Protein AF-A0A3N4LG56-F1 (afdb_monomer_lite)

pLDDT: mean 73.6, std 20.6, range [32.31, 96.5]

Organism: NCBI:txid1051890

Radius of gyration: 32.77 Å; chains: 1; bounding box: 75×48×90 Å

Secondary structure (DSSP, 8-state):
-HHHHHHTT-----STT----TT--HHHHHHHHHHHHHHHTTS-HHHHHHHTT-SSHHHHHHHHHHHH----HHHHHHHHHHHHTGGGG--TTS-HHHHHHHHHHHHHHHHHHHTTPPTTSHHHHHHHHHT-HHHHHHHHHHHHTTT-HHHHHHHHTSTT--HHHHHHHHHHHHHHHHHHHHSTTSSSSSSS------------------TT--B-HHHHHTTS--BT--GGG-HHHHHHHHTT-

Sequence (245 aa):
MLMVFDALEATQVVVNGYQPPANATAAELARHKHIETESLLLVSDQIMLQIGRHRTAHNIWQYLRKTYYKDTPLSFVHEIHSFNSLSSTLDPSQSISDFIETFETRWMRLHTLTSNARPASFKAIYRMLLENEEAKREYLLASLVTHYPNVVDNLTTKDHLTYEDLKERLIGLAINNQLSNYNGALAANTAKNSKARRKKSEQVTKETAEPGTRVCIYCKKHGHRSKGHVWQDCRKLKQDQQSKK

InterPro domains:
  IPR061502 Copia/RE1/RE2-like, N-terminal domain [PF14223] (1-171)

Foldseek 3Di:
DVVVCVVLLQQAQDDVVDDQPPPHDPVRVVVSSVVSVVVVPVDDPVLVVVLSVDNHNVVSVVCCCVPVVPLDPVVLVVLVVVLLCLLVVDDPVDQVLVSVVVNVVSLVVLLVSLVPPDPPDPSVVVNVLSPDQVSSQVSSLVSCCVPCVVLSVVVVPDPPQTNVNNVVVSNVVSVVVVVCVVVVPPPPPDPPDPDDDDDDDDDDDDDDDDPDWAFAPVCVVVVHDGTDHYVVPDPVVVVVVVVVD

Structure (mmCIF, N/CA/C/O backbone):
data_AF-A0A3N4LG56-F1
#
_entry.id   AF-A0A3N4LG56-F1
#
loop_
_atom_site.group_PDB
_atom_site.id
_atom_site.type_symbol
_atom_site.label_atom_id
_atom_site.label_alt_id
_atom_site.label_comp_id
_atom_site.label_asym_id
_atom_site.label_entity_id
_atom_site.label_seq_id
_atom_site.pdbx_PDB_ins_code
_atom_site.Cartn_x
_atom_site.Cartn_y
_atom_site.Cartn_z
_atom_site.occupancy
_atom_site.B_iso_or_equiv
_atom_site.auth_seq_id
_atom_site.auth_comp_id
_atom_site.auth_asym_id
_atom_site.auth_atom_id
_atom_site.pdbx_PDB_model_num
ATOM 1 N N . MET A 1 1 ? 29.024 21.730 -11.874 1.00 37.84 1 MET A N 1
ATOM 2 C CA . MET A 1 1 ? 28.124 20.611 -12.228 1.00 37.84 1 MET A CA 1
ATOM 3 C C . MET A 1 1 ? 27.439 20.839 -13.581 1.00 37.84 1 MET A C 1
ATOM 5 O O . MET A 1 1 ? 27.568 19.971 -14.425 1.00 37.84 1 MET A O 1
ATOM 9 N N . LEU A 1 2 ? 26.859 22.022 -13.853 1.00 37.12 2 LEU A N 1
ATOM 10 C CA . LEU A 1 2 ? 26.332 22.427 -15.181 1.00 37.12 2 LEU A CA 1
ATOM 11 C C . LEU A 1 2 ? 27.305 22.210 -16.364 1.00 37.12 2 LEU A C 1
ATOM 13 O O . LEU A 1 2 ? 26.896 21.724 -17.410 1.00 37.12 2 LEU A O 1
ATOM 17 N N . MET A 1 3 ? 28.603 22.482 -16.177 1.00 39.94 3 MET A N 1
ATOM 18 C CA . MET A 1 3 ? 29.610 22.341 -17.245 1.00 39.94 3 MET A CA 1
ATOM 19 C C . MET A 1 3 ? 29.819 20.901 -17.740 1.00 39.94 3 MET A C 1
ATOM 21 O O . MET A 1 3 ? 30.236 20.708 -18.874 1.00 39.94 3 MET A O 1
ATOM 25 N N . VAL A 1 4 ? 29.543 19.887 -16.912 1.00 44.28 4 VAL A N 1
ATOM 26 C CA . VAL A 1 4 ? 29.707 18.478 -17.315 1.00 44.28 4 VAL A CA 1
ATOM 27 C C . VAL A 1 4 ? 28.573 18.053 -18.251 1.00 44.28 4 VAL A C 1
ATOM 29 O O . VAL A 1 4 ? 28.798 17.280 -19.174 1.00 44.28 4 VAL A O 1
ATOM 32 N N . PHE A 1 5 ? 27.372 18.601 -18.059 1.00 44.47 5 PHE A N 1
ATOM 33 C CA . PHE A 1 5 ? 26.203 18.298 -18.883 1.00 44.47 5 PHE A CA 1
ATOM 34 C C . PHE A 1 5 ? 26.251 18.983 -20.250 1.00 44.47 5 PHE A C 1
ATOM 36 O O . PHE A 1 5 ? 25.931 18.342 -21.249 1.00 44.47 5 PHE A O 1
ATOM 43 N N . ASP A 1 6 ? 26.722 20.235 -20.307 1.00 43.66 6 ASP A N 1
ATOM 44 C CA . ASP A 1 6 ? 26.978 20.922 -21.581 1.00 43.66 6 ASP A CA 1
ATOM 45 C C . ASP A 1 6 ? 28.117 20.231 -22.368 1.00 43.66 6 ASP A C 1
ATOM 47 O O . ASP A 1 6 ? 28.042 20.132 -23.588 1.00 43.66 6 ASP A O 1
ATOM 51 N N . ALA A 1 7 ? 29.139 19.685 -21.690 1.00 44.16 7 ALA A N 1
ATOM 52 C CA . ALA A 1 7 ? 30.253 18.976 -22.335 1.00 44.16 7 ALA A CA 1
ATOM 53 C C . ALA A 1 7 ? 29.907 17.561 -22.843 1.00 44.16 7 ALA A C 1
ATOM 55 O O . ALA A 1 7 ? 30.626 17.024 -23.684 1.00 44.16 7 ALA A O 1
ATOM 56 N N . LEU A 1 8 ? 28.837 16.943 -22.332 1.00 42.41 8 LEU A N 1
ATOM 57 C CA . LEU A 1 8 ? 28.407 15.589 -22.709 1.00 42.41 8 LEU A CA 1
ATOM 58 C C . LEU A 1 8 ? 27.295 15.569 -23.769 1.00 42.41 8 LEU A C 1
ATOM 60 O O . LEU A 1 8 ? 26.826 14.484 -24.106 1.00 42.41 8 LEU A O 1
ATOM 64 N N . GLU A 1 9 ? 26.829 16.731 -24.246 1.00 47.56 9 GLU A N 1
ATOM 65 C CA . GLU A 1 9 ? 25.608 16.857 -25.070 1.00 47.56 9 GLU A CA 1
ATOM 66 C C . GLU A 1 9 ? 24.391 16.132 -24.449 1.00 47.56 9 GLU A C 1
ATOM 68 O O . GLU A 1 9 ? 23.426 15.780 -25.125 1.00 47.56 9 GLU A O 1
ATOM 73 N N . ALA A 1 10 ? 24.411 15.908 -23.131 1.00 42.47 10 ALA A N 1
ATOM 74 C CA . ALA A 1 10 ? 23.407 15.133 -22.404 1.00 42.47 10 ALA A CA 1
ATOM 75 C C . ALA A 1 10 ? 22.147 15.960 -22.077 1.00 42.47 10 ALA A C 1
ATOM 77 O O . ALA A 1 10 ? 21.378 15.613 -21.186 1.00 42.47 10 ALA A O 1
ATOM 78 N N . THR A 1 11 ? 21.938 17.063 -22.796 1.00 41.72 11 THR A N 1
ATOM 79 C CA . THR A 1 11 ? 20.870 18.057 -22.619 1.00 41.72 11 THR A CA 1
ATOM 80 C C . THR A 1 11 ? 19.656 17.783 -23.499 1.00 41.72 11 THR A C 1
ATOM 82 O O . THR A 1 11 ? 18.934 18.698 -23.859 1.00 41.72 11 THR A O 1
ATOM 85 N N . GLN A 1 12 ? 19.411 16.522 -23.845 1.00 45.31 12 GLN A N 1
ATOM 86 C CA . GLN A 1 12 ? 18.101 16.104 -24.321 1.00 45.31 12 GLN A CA 1
ATOM 87 C C . GLN A 1 12 ? 17.500 15.246 -23.213 1.00 45.31 12 GLN A C 1
ATOM 89 O O . GLN A 1 12 ? 17.923 14.108 -23.038 1.00 45.31 12 GLN A O 1
ATOM 94 N N . VAL A 1 13 ? 16.548 15.773 -22.442 1.00 42.59 13 VAL A N 1
ATOM 95 C CA . VAL A 1 13 ? 15.621 14.968 -21.634 1.00 42.59 13 VAL A CA 1
ATOM 96 C C . VAL A 1 13 ? 14.281 15.041 -22.332 1.00 42.59 13 VAL A C 1
ATOM 98 O O . VAL A 1 13 ? 13.441 15.906 -22.116 1.00 42.59 13 VAL A O 1
ATOM 101 N N . VAL A 1 14 ? 14.102 14.080 -23.223 1.00 42.78 14 VAL A N 1
ATOM 102 C CA . VAL A 1 14 ? 12.864 13.860 -23.945 1.00 42.78 14 VAL A CA 1
ATOM 103 C C . VAL A 1 14 ? 11.850 13.259 -22.972 1.00 42.78 14 VAL A C 1
ATOM 105 O O . VAL A 1 14 ? 11.793 12.044 -22.774 1.00 42.78 14 VAL A O 1
ATOM 108 N N . VAL A 1 15 ? 11.037 14.112 -22.353 1.00 39.28 15 VAL A N 1
ATOM 109 C CA . VAL A 1 15 ? 9.817 13.675 -21.669 1.00 39.28 15 VAL A CA 1
ATOM 110 C C . VAL A 1 15 ? 8.830 13.234 -22.759 1.00 39.28 15 VAL A C 1
ATOM 112 O O . VAL A 1 15 ? 8.394 14.032 -23.583 1.00 39.28 15 VAL A O 1
ATOM 115 N N . ASN A 1 16 ? 8.511 11.938 -22.814 1.00 38.69 16 ASN A N 1
ATOM 116 C CA . ASN A 1 16 ? 7.507 11.345 -23.717 1.00 38.69 16 ASN A CA 1
ATOM 117 C C . ASN A 1 16 ? 7.711 11.532 -25.234 1.00 38.69 16 ASN A C 1
ATOM 119 O O . ASN A 1 16 ? 6.745 11.538 -25.991 1.00 38.69 16 ASN A O 1
ATOM 123 N N . GLY A 1 17 ? 8.943 11.659 -25.718 1.00 47.50 17 GLY A N 1
ATOM 124 C CA . GLY A 1 17 ? 9.183 11.850 -27.159 1.00 47.50 17 GLY A CA 1
ATOM 125 C C . GLY A 1 17 ? 8.952 13.285 -27.639 1.00 47.50 17 GLY A C 1
ATOM 126 O O . GLY A 1 17 ? 9.112 13.545 -28.827 1.00 47.50 17 GLY A O 1
ATOM 127 N N . TYR A 1 18 ? 8.573 14.204 -26.744 1.00 51.31 18 TYR A N 1
ATOM 128 C CA . TYR A 1 18 ? 8.243 15.570 -27.118 1.00 51.31 18 TYR A CA 1
ATOM 129 C C . TYR A 1 18 ? 9.517 16.353 -27.439 1.00 51.31 18 TYR A C 1
ATOM 131 O O . TYR A 1 18 ? 10.399 16.497 -26.596 1.00 51.31 18 TYR A O 1
ATOM 139 N N . GLN A 1 19 ? 9.605 16.841 -28.673 1.00 60.94 19 GLN A N 1
ATOM 140 C CA . GLN A 1 19 ? 10.589 17.833 -29.084 1.00 60.94 19 GLN A CA 1
ATOM 141 C C . GLN A 1 19 ? 9.866 19.172 -29.239 1.00 60.94 19 GLN A C 1
ATOM 143 O O . GLN A 1 19 ? 8.750 19.187 -29.773 1.00 60.94 19 GLN A O 1
ATOM 148 N N . PRO A 1 20 ? 10.468 20.294 -28.808 1.00 69.38 20 PRO A N 1
ATOM 149 C CA . PRO A 1 20 ? 9.951 21.605 -29.159 1.00 69.38 20 PRO A CA 1
ATOM 150 C C . PRO A 1 20 ? 9.792 21.678 -30.686 1.00 69.38 20 PRO A C 1
ATOM 152 O O . PRO A 1 20 ? 10.702 21.260 -31.409 1.00 69.38 20 PRO A O 1
ATOM 155 N N . PRO A 1 21 ? 8.652 22.162 -31.203 1.00 76.12 21 PRO A N 1
ATOM 156 C CA . PRO A 1 21 ? 8.472 22.293 -32.640 1.00 76.12 21 PRO A CA 1
ATOM 157 C C . PRO A 1 21 ? 9.525 23.254 -33.217 1.00 76.12 21 PRO A C 1
ATOM 159 O O . PRO A 1 21 ? 10.049 24.113 -32.511 1.00 76.12 21 PRO A O 1
ATOM 162 N N . ALA A 1 22 ? 9.850 23.126 -34.507 1.00 74.44 22 ALA A N 1
ATOM 163 C CA . ALA A 1 22 ? 10.938 23.888 -35.144 1.00 74.44 22 ALA A CA 1
ATOM 164 C C . ALA A 1 22 ? 10.772 25.423 -35.067 1.00 74.44 22 ALA A C 1
ATOM 166 O O . ALA A 1 22 ? 11.718 26.167 -35.305 1.00 74.44 22 ALA A O 1
ATOM 167 N N . ASN A 1 23 ? 9.571 25.894 -34.730 1.00 84.19 23 ASN A N 1
ATOM 168 C CA . ASN A 1 23 ? 9.206 27.292 -34.524 1.00 84.19 23 ASN A CA 1
ATOM 169 C C . ASN A 1 23 ? 9.057 27.681 -33.037 1.00 84.19 23 ASN A C 1
ATOM 171 O O . ASN A 1 23 ? 8.463 28.720 -32.749 1.00 84.19 23 ASN A O 1
ATOM 175 N N . ALA A 1 24 ? 9.544 26.861 -32.101 1.00 81.38 24 ALA A N 1
ATOM 176 C CA . ALA A 1 24 ? 9.461 27.136 -30.671 1.00 81.38 24 ALA A CA 1
ATOM 177 C C . ALA A 1 24 ? 10.157 28.455 -30.315 1.00 81.38 24 ALA A C 1
ATOM 179 O O . ALA A 1 24 ? 11.243 28.780 -30.803 1.00 81.38 24 ALA A O 1
ATOM 180 N N . THR A 1 25 ? 9.529 29.217 -29.428 1.00 87.25 25 THR A N 1
ATOM 181 C CA . THR A 1 25 ? 10.073 30.491 -28.961 1.00 87.25 25 THR A CA 1
ATOM 182 C C . THR A 1 25 ? 11.304 30.272 -28.080 1.00 87.25 25 THR A C 1
ATOM 184 O O . THR A 1 25 ? 11.449 29.248 -27.408 1.00 87.25 25 THR A O 1
ATOM 187 N N . ALA A 1 26 ? 12.184 31.275 -27.999 1.00 80.56 26 ALA A N 1
ATOM 188 C CA . ALA A 1 26 ? 13.369 31.218 -27.138 1.00 80.56 26 ALA A CA 1
ATOM 189 C C . ALA A 1 26 ? 13.025 30.940 -25.657 1.00 80.56 26 ALA A C 1
ATOM 191 O O . ALA A 1 26 ? 13.771 30.255 -24.961 1.00 80.56 26 ALA A O 1
ATOM 192 N N . ALA A 1 27 ? 11.867 31.415 -25.184 1.00 79.31 27 ALA A N 1
ATOM 193 C CA . ALA A 1 27 ? 11.380 31.160 -23.829 1.00 79.31 27 ALA A CA 1
ATOM 194 C C . ALA A 1 27 ? 10.879 29.716 -23.626 1.00 79.31 27 ALA A C 1
ATOM 196 O O . ALA A 1 27 ? 10.968 29.175 -22.524 1.00 79.31 27 ALA A O 1
ATOM 197 N N . GLU A 1 28 ? 10.339 29.072 -24.661 1.00 72.50 28 GLU A N 1
ATOM 198 C CA . GLU A 1 28 ? 9.961 27.651 -24.623 1.00 72.50 28 GLU A CA 1
ATOM 199 C C . GLU A 1 28 ? 11.193 26.750 -24.659 1.00 72.50 28 GLU A C 1
ATOM 201 O O . GLU A 1 28 ? 11.284 25.823 -23.858 1.00 72.50 28 GLU A O 1
ATOM 206 N N . LEU A 1 29 ? 12.180 27.086 -25.493 1.00 75.19 29 LEU A N 1
ATOM 207 C CA . LEU A 1 29 ? 13.473 26.400 -25.524 1.00 75.19 29 LEU A CA 1
ATOM 208 C C . LEU A 1 29 ? 14.209 26.511 -24.178 1.00 75.19 29 LEU A C 1
ATOM 210 O O . LEU A 1 29 ? 14.743 25.521 -23.683 1.00 75.19 29 LEU A O 1
ATOM 214 N N . ALA A 1 30 ? 14.186 27.686 -23.539 1.00 73.12 30 ALA A N 1
ATOM 215 C CA . ALA A 1 30 ? 14.800 27.889 -22.226 1.00 73.12 30 ALA A CA 1
ATOM 216 C C . ALA A 1 30 ? 14.099 27.094 -21.109 1.00 73.12 30 ALA A C 1
ATOM 218 O O . ALA A 1 30 ? 14.769 26.500 -20.263 1.00 73.12 30 ALA A O 1
ATOM 219 N N . ARG A 1 31 ? 12.759 27.042 -21.114 1.00 69.38 31 ARG A N 1
ATOM 220 C CA . ARG A 1 31 ? 11.982 26.245 -20.148 1.00 69.38 31 ARG A CA 1
ATOM 221 C C . ARG A 1 31 ? 12.194 24.747 -20.33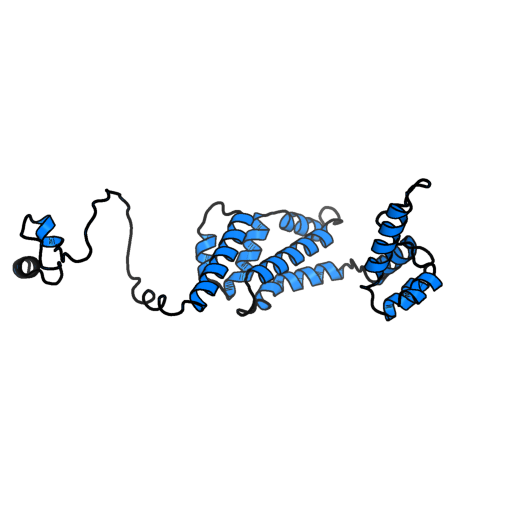6 1.00 69.38 31 ARG A C 1
ATOM 223 O O . ARG A 1 31 ? 12.341 24.042 -19.343 1.00 69.38 31 ARG A O 1
ATOM 230 N N . HIS A 1 32 ? 12.276 24.285 -21.583 1.00 66.75 32 HIS A N 1
ATOM 231 C CA . HIS A 1 32 ? 12.647 22.907 -21.893 1.00 66.75 32 HIS A CA 1
ATOM 232 C C . HIS A 1 32 ? 14.029 22.584 -21.311 1.00 66.75 32 HIS A C 1
ATOM 234 O O . HIS A 1 32 ? 14.132 21.705 -20.461 1.00 66.75 32 HIS A O 1
ATOM 240 N N . LYS A 1 33 ? 15.052 23.396 -21.623 1.00 65.06 33 LYS A N 1
ATOM 241 C CA . LYS A 1 33 ? 16.422 23.219 -21.106 1.00 65.06 33 LYS A CA 1
ATOM 242 C C . LYS A 1 33 ? 16.490 23.187 -19.571 1.00 65.06 33 LYS A C 1
ATOM 244 O O . LYS A 1 33 ? 17.275 22.435 -18.993 1.00 65.06 33 LYS A O 1
ATOM 249 N N . HIS A 1 34 ? 15.669 23.989 -18.895 1.00 65.12 34 HIS A N 1
ATOM 250 C CA . HIS A 1 34 ? 15.604 24.013 -17.433 1.00 65.12 34 HIS A CA 1
ATOM 251 C C . HIS A 1 34 ? 15.038 22.708 -16.847 1.00 65.12 34 HIS A C 1
ATOM 253 O O . HIS A 1 34 ? 15.667 22.117 -15.971 1.00 65.12 34 HIS A O 1
ATOM 259 N N . ILE A 1 35 ? 13.919 22.212 -17.388 1.00 59.88 35 ILE A N 1
ATOM 260 C CA . ILE A 1 35 ? 13.302 20.937 -16.977 1.00 59.88 35 ILE A CA 1
ATOM 261 C C . ILE A 1 35 ? 14.252 19.755 -17.233 1.00 59.88 35 ILE A C 1
ATOM 263 O O . ILE A 1 35 ? 14.355 18.843 -16.409 1.00 59.88 35 ILE A O 1
ATOM 267 N N . GLU A 1 36 ? 14.995 19.787 -18.343 1.00 61.09 36 GLU A N 1
ATOM 268 C CA . GLU A 1 36 ? 16.009 18.779 -18.675 1.00 61.09 36 GLU A CA 1
ATOM 269 C C . GLU A 1 36 ? 17.161 18.751 -17.666 1.00 61.09 36 GLU A C 1
ATOM 271 O O . GLU A 1 36 ? 17.665 17.689 -17.310 1.00 61.09 36 GLU A O 1
ATOM 276 N N . THR A 1 37 ? 17.560 19.919 -17.165 1.00 57.78 37 THR A N 1
ATOM 277 C CA . THR A 1 37 ? 18.661 20.028 -16.204 1.00 57.78 37 THR A CA 1
ATOM 278 C C . THR A 1 37 ? 18.243 19.546 -14.813 1.00 57.78 37 THR A C 1
ATOM 280 O O . THR A 1 37 ? 19.009 18.843 -14.156 1.00 57.78 37 THR A O 1
ATOM 283 N N . GLU A 1 38 ? 17.029 19.872 -14.359 1.00 53.09 38 GLU A N 1
ATOM 284 C CA . GLU A 1 38 ? 16.558 19.456 -13.030 1.00 53.09 38 GLU A CA 1
ATOM 285 C C . GLU A 1 38 ? 16.300 17.950 -12.922 1.00 53.09 38 GLU A C 1
ATOM 287 O O . GLU A 1 38 ? 16.576 17.342 -11.888 1.00 53.09 38 GLU A O 1
ATOM 292 N N . SER A 1 39 ? 15.844 17.312 -14.000 1.00 51.69 39 SER A N 1
ATOM 293 C CA . SER A 1 39 ? 15.563 15.870 -14.007 1.00 51.69 39 SER A CA 1
ATOM 294 C C . SER A 1 39 ? 16.823 14.990 -13.909 1.00 51.69 39 SER A C 1
ATOM 296 O O . SER A 1 39 ? 16.732 13.831 -13.501 1.00 51.69 39 SER A O 1
ATOM 298 N N . LEU A 1 40 ? 18.009 15.541 -14.192 1.00 52.78 40 LEU A N 1
ATOM 299 C CA . LEU A 1 40 ? 19.305 14.868 -14.042 1.00 52.78 40 LEU A CA 1
ATOM 300 C C . LEU A 1 40 ? 19.921 15.009 -12.636 1.00 52.78 40 LEU A C 1
ATOM 302 O O . LEU A 1 40 ? 20.807 14.230 -12.285 1.00 52.78 40 LEU A O 1
ATOM 306 N N . LEU A 1 41 ? 19.442 15.942 -11.802 1.00 51.09 41 LEU A N 1
ATOM 307 C CA . LEU A 1 41 ? 20.000 16.214 -10.464 1.00 51.09 41 LEU A CA 1
ATOM 308 C C . LEU A 1 41 ? 19.675 15.141 -9.407 1.00 51.09 41 LEU A C 1
ATOM 310 O O . LEU A 1 41 ? 20.198 15.197 -8.297 1.00 51.09 41 LEU A O 1
ATOM 314 N N . LEU A 1 42 ? 18.843 14.150 -9.733 1.00 51.03 42 LEU A N 1
ATOM 315 C CA . LEU A 1 42 ? 18.411 13.093 -8.804 1.00 51.03 42 LEU A CA 1
ATOM 316 C C . LEU A 1 42 ? 19.182 11.772 -8.966 1.00 51.03 42 LEU A C 1
ATOM 318 O O . LEU A 1 42 ? 18.825 10.758 -8.365 1.00 51.03 42 LEU A O 1
ATOM 322 N N . VAL A 1 43 ? 20.231 11.757 -9.790 1.00 56.81 43 VAL A N 1
ATOM 323 C CA . VAL A 1 43 ? 20.958 10.542 -10.168 1.00 56.81 43 VAL A CA 1
ATOM 324 C C . VAL A 1 43 ? 22.341 10.524 -9.509 1.00 56.81 43 VAL A C 1
ATOM 326 O O . VAL A 1 43 ? 23.128 11.446 -9.683 1.00 56.81 43 VAL A O 1
ATOM 329 N N . SER A 1 44 ? 22.657 9.460 -8.761 1.00 61.81 44 SER A N 1
ATOM 330 C CA . SER A 1 44 ? 23.977 9.261 -8.130 1.00 61.81 44 SER A CA 1
ATOM 331 C C . SER A 1 44 ? 25.132 9.377 -9.141 1.00 61.81 44 SER A C 1
ATOM 333 O O . SER A 1 44 ? 25.018 8.864 -10.258 1.00 61.81 44 SER A O 1
ATOM 335 N N . ASP A 1 45 ? 26.271 9.951 -8.728 1.00 60.75 45 ASP A N 1
ATOM 336 C CA . ASP A 1 45 ? 27.494 10.137 -9.539 1.00 60.75 45 ASP A CA 1
ATOM 337 C C . ASP A 1 45 ? 27.949 8.870 -10.286 1.00 60.75 45 ASP A C 1
ATOM 339 O O . ASP A 1 45 ? 28.459 8.915 -11.409 1.00 60.75 45 ASP A O 1
ATOM 343 N N . GLN A 1 46 ? 27.724 7.699 -9.694 1.00 61.91 46 GLN A N 1
ATOM 344 C CA . GLN A 1 46 ? 28.091 6.432 -10.314 1.00 61.91 46 GLN A CA 1
ATOM 345 C C . GLN A 1 46 ? 27.141 6.034 -11.450 1.00 61.91 46 GLN A C 1
ATOM 347 O O . GLN A 1 46 ? 27.575 5.472 -12.455 1.00 61.91 46 GLN A O 1
ATOM 352 N N . ILE A 1 47 ? 25.852 6.351 -11.318 1.00 69.44 47 ILE A N 1
ATOM 353 C CA . ILE A 1 47 ? 24.856 6.151 -12.373 1.00 69.44 47 ILE A CA 1
ATOM 354 C C . ILE A 1 47 ? 25.084 7.181 -13.486 1.00 69.44 47 ILE A C 1
ATOM 356 O O . ILE A 1 47 ? 25.034 6.813 -14.658 1.00 69.44 47 ILE A O 1
ATOM 360 N N . MET A 1 48 ? 25.435 8.417 -13.119 1.00 70.19 48 MET A N 1
ATOM 361 C CA . MET A 1 48 ? 25.832 9.507 -14.016 1.00 70.19 48 MET A CA 1
ATOM 362 C C . MET A 1 48 ? 26.944 9.097 -14.998 1.00 70.19 48 MET A C 1
ATOM 364 O O . MET A 1 48 ? 26.802 9.271 -16.210 1.00 70.19 48 MET A O 1
ATOM 368 N N . LEU A 1 49 ? 28.009 8.452 -14.509 1.00 75.25 49 LEU A N 1
ATOM 369 C CA . LEU A 1 49 ? 29.100 7.933 -15.352 1.00 75.25 49 LEU A CA 1
ATOM 370 C C . LEU A 1 49 ? 28.653 6.847 -16.340 1.00 75.25 49 LEU A C 1
ATOM 372 O O . LEU A 1 49 ? 29.238 6.703 -17.415 1.00 75.25 49 LEU A O 1
ATOM 376 N N . GLN A 1 50 ? 27.638 6.060 -15.980 1.00 73.69 50 GLN A N 1
ATOM 377 C CA . GLN A 1 50 ? 27.105 5.031 -16.869 1.00 73.69 50 GLN A CA 1
ATOM 378 C C . GLN A 1 50 ? 26.153 5.624 -17.908 1.00 73.69 50 GLN A C 1
ATOM 380 O O . GLN A 1 50 ? 26.238 5.255 -19.078 1.00 73.69 50 GLN A O 1
ATOM 385 N N . ILE A 1 51 ? 25.288 6.568 -17.518 1.00 77.75 51 ILE A N 1
ATOM 386 C CA . ILE A 1 51 ? 24.356 7.202 -18.458 1.00 77.75 51 ILE A CA 1
ATOM 387 C C . ILE A 1 51 ? 25.063 8.119 -19.457 1.00 77.75 51 ILE A C 1
ATOM 389 O O . ILE A 1 51 ? 24.632 8.181 -20.603 1.00 77.75 51 ILE A O 1
ATOM 393 N N . GLY A 1 52 ? 26.196 8.730 -19.086 1.00 74.31 52 GLY A N 1
ATOM 394 C CA . GLY A 1 52 ? 27.019 9.542 -19.995 1.00 74.31 52 GLY A CA 1
ATOM 395 C C . GLY A 1 52 ? 27.586 8.773 -21.197 1.00 74.31 52 GLY A C 1
ATOM 396 O O . GLY A 1 52 ? 28.085 9.376 -22.142 1.00 74.31 52 GLY A O 1
ATOM 397 N N . ARG A 1 53 ? 27.487 7.436 -21.204 1.00 79.25 53 ARG A N 1
ATOM 398 C CA . ARG A 1 53 ? 27.838 6.587 -22.356 1.00 79.25 53 ARG A CA 1
ATOM 399 C C . ARG A 1 53 ? 26.745 6.551 -23.430 1.00 79.25 53 ARG A C 1
ATOM 401 O O . ARG A 1 53 ? 26.978 6.029 -24.519 1.00 79.25 53 ARG A O 1
ATOM 408 N N . HIS A 1 54 ? 25.557 7.073 -23.139 1.00 78.81 54 HIS A N 1
ATOM 409 C CA . HIS A 1 54 ? 24.407 7.064 -24.034 1.00 78.81 54 HIS A CA 1
ATOM 410 C C . HIS A 1 54 ? 24.170 8.465 -24.606 1.00 78.81 54 HIS A C 1
ATOM 412 O O . HIS A 1 54 ? 23.988 9.424 -23.871 1.00 78.81 54 HIS A O 1
ATOM 418 N N . ARG A 1 55 ? 24.138 8.569 -25.940 1.00 75.25 55 ARG A N 1
ATOM 419 C CA . ARG A 1 55 ? 24.090 9.855 -26.665 1.00 75.25 55 ARG A CA 1
ATOM 420 C C . ARG A 1 55 ? 22.716 10.522 -26.737 1.00 75.25 55 ARG A C 1
ATOM 422 O O . ARG A 1 55 ? 22.598 11.607 -27.282 1.00 75.25 55 ARG A O 1
ATOM 429 N N . THR A 1 56 ? 21.660 9.852 -26.286 1.00 73.12 56 THR A N 1
ATOM 430 C CA . THR A 1 56 ? 20.296 10.383 -26.380 1.00 73.12 56 THR A CA 1
ATOM 431 C C . THR A 1 56 ? 19.527 10.107 -25.101 1.00 73.12 56 THR A C 1
ATOM 433 O O . THR A 1 56 ? 19.696 9.052 -24.483 1.00 73.12 56 THR A O 1
ATOM 436 N N . ALA A 1 57 ? 18.609 11.015 -24.766 1.00 63.66 57 ALA A N 1
ATOM 437 C CA . ALA A 1 57 ? 17.641 10.872 -23.677 1.00 63.66 57 ALA A CA 1
ATOM 438 C C . ALA A 1 57 ? 16.977 9.498 -23.656 1.00 63.66 57 ALA A C 1
ATOM 440 O O . ALA A 1 57 ? 16.855 8.845 -22.625 1.00 63.66 57 ALA A O 1
ATOM 441 N N . HIS A 1 58 ? 16.533 9.068 -24.838 1.00 68.69 58 HIS A N 1
ATOM 442 C CA . HIS A 1 58 ? 15.791 7.836 -25.009 1.00 68.69 58 HIS A CA 1
ATOM 443 C C . HIS A 1 58 ? 16.654 6.629 -24.643 1.00 68.69 58 HIS A C 1
ATOM 445 O O . HIS A 1 58 ? 16.195 5.736 -23.936 1.00 68.69 58 HIS A O 1
ATOM 451 N N . ASN A 1 59 ? 17.922 6.633 -25.057 1.00 71.62 59 ASN A N 1
ATOM 452 C CA . ASN A 1 59 ? 18.867 5.572 -24.730 1.00 71.62 59 ASN A CA 1
ATOM 453 C C . ASN A 1 59 ? 19.259 5.599 -23.248 1.00 71.62 59 ASN A C 1
ATOM 455 O O . ASN A 1 59 ? 19.371 4.534 -22.645 1.00 71.62 59 ASN A O 1
ATOM 459 N N . ILE A 1 60 ? 19.403 6.787 -22.650 1.00 78.38 60 ILE A N 1
ATOM 460 C CA . ILE A 1 60 ? 19.605 6.955 -21.203 1.00 78.38 60 ILE A CA 1
ATOM 461 C C . ILE A 1 60 ? 18.415 6.369 -20.437 1.00 78.38 60 ILE A C 1
ATOM 463 O O . ILE A 1 60 ? 18.604 5.529 -19.562 1.00 78.38 60 ILE A O 1
ATOM 467 N N . TRP A 1 61 ? 17.184 6.736 -20.800 1.00 74.62 61 TRP A N 1
ATOM 468 C CA . TRP A 1 61 ? 15.965 6.214 -20.185 1.00 74.62 61 TRP A CA 1
ATOM 469 C C . TRP A 1 61 ? 15.833 4.701 -20.355 1.00 74.62 61 TRP A C 1
ATOM 471 O O . TRP A 1 61 ? 15.578 3.996 -19.382 1.00 74.62 61 TRP A O 1
ATOM 481 N N . GLN A 1 62 ? 16.045 4.169 -21.562 1.00 74.56 62 GLN A N 1
ATOM 482 C CA . GLN A 1 62 ? 16.018 2.725 -21.796 1.00 74.56 62 GLN A CA 1
ATOM 483 C C . GLN A 1 62 ? 17.084 1.994 -20.978 1.00 74.56 62 GLN A C 1
ATOM 485 O O . GLN A 1 62 ? 16.792 0.939 -20.417 1.00 74.56 62 GLN A O 1
ATOM 490 N N . TYR A 1 63 ? 18.295 2.547 -20.877 1.00 79.69 63 TYR A N 1
ATOM 491 C CA . TYR A 1 63 ? 19.356 1.999 -20.040 1.00 79.69 63 TYR A CA 1
ATOM 492 C C . TYR A 1 63 ? 18.963 2.020 -18.565 1.00 79.69 63 TYR A C 1
ATOM 494 O O . TYR A 1 63 ? 19.045 0.986 -17.903 1.00 79.69 63 TYR A O 1
ATOM 502 N N . LEU A 1 64 ? 18.496 3.161 -18.055 1.00 78.31 64 LEU A N 1
ATOM 503 C CA . LEU A 1 64 ? 18.079 3.308 -16.665 1.00 78.31 64 LEU A CA 1
ATOM 504 C C . LEU A 1 64 ? 16.943 2.343 -16.333 1.00 78.31 64 LEU A C 1
ATOM 506 O O . LEU A 1 64 ? 16.994 1.628 -15.334 1.00 78.31 64 LEU A O 1
ATOM 510 N N . ARG A 1 65 ? 15.956 2.254 -17.223 1.00 73.00 65 ARG A N 1
ATOM 511 C CA . ARG A 1 65 ? 14.841 1.325 -17.104 1.00 73.00 65 ARG A CA 1
ATOM 512 C C . ARG A 1 65 ? 15.333 -0.122 -17.122 1.00 73.00 65 ARG A C 1
ATOM 514 O O . ARG A 1 65 ? 15.065 -0.880 -16.206 1.00 73.00 65 ARG A O 1
ATOM 521 N N . LYS A 1 66 ? 16.125 -0.528 -18.107 1.00 72.25 66 LYS A N 1
ATOM 522 C CA . LYS A 1 66 ? 16.627 -1.907 -18.189 1.00 72.25 66 LYS A CA 1
ATOM 523 C C . LYS A 1 66 ? 17.519 -2.293 -17.000 1.00 72.25 66 LYS A C 1
ATOM 525 O O . LYS A 1 66 ? 17.494 -3.442 -16.566 1.00 72.25 66 LYS A O 1
ATOM 530 N N . THR A 1 67 ? 18.315 -1.354 -16.498 1.00 71.12 67 THR A N 1
ATOM 531 C CA . THR A 1 67 ? 19.356 -1.613 -15.492 1.00 71.12 67 THR A CA 1
ATOM 532 C C . THR A 1 67 ? 18.817 -1.516 -14.066 1.00 71.12 67 THR A C 1
ATOM 534 O O . THR A 1 67 ? 19.119 -2.374 -13.233 1.00 71.12 67 THR A O 1
ATOM 537 N N . TYR A 1 68 ? 17.991 -0.504 -13.794 1.00 68.25 68 TYR A N 1
ATOM 538 C CA . TYR A 1 68 ? 17.506 -0.168 -12.453 1.00 68.25 68 TYR A CA 1
ATOM 539 C C . TYR A 1 68 ? 15.999 -0.372 -12.290 1.00 68.25 68 TYR A C 1
ATOM 541 O O . TYR A 1 68 ? 15.551 -0.691 -11.189 1.00 68.25 68 TYR A O 1
ATOM 549 N N . TYR A 1 69 ? 15.209 -0.278 -13.365 1.00 64.31 69 TYR A N 1
ATOM 550 C CA . TYR A 1 69 ? 13.789 -0.639 -13.332 1.00 64.31 69 TYR A CA 1
ATOM 551 C C . TYR A 1 69 ? 13.635 -2.156 -13.465 1.00 64.31 69 TYR A C 1
ATOM 553 O O . TYR A 1 69 ? 13.282 -2.725 -14.499 1.00 64.31 69 TYR A O 1
ATOM 561 N N . LYS A 1 70 ? 13.940 -2.833 -12.363 1.00 55.66 70 LYS A N 1
ATOM 562 C CA . LYS A 1 70 ? 13.732 -4.264 -12.197 1.00 55.66 70 LYS A CA 1
ATOM 563 C C . LYS A 1 70 ? 12.292 -4.505 -11.773 1.00 55.66 70 LYS A C 1
ATOM 565 O O . LYS A 1 70 ? 12.008 -4.685 -10.593 1.00 55.66 70 LYS A O 1
ATOM 570 N N . ASP A 1 71 ? 11.386 -4.568 -12.739 1.00 62.88 71 ASP A N 1
ATOM 571 C CA . ASP A 1 71 ? 10.098 -5.245 -12.564 1.00 62.88 71 ASP A CA 1
ATOM 572 C C . ASP A 1 71 ? 10.330 -6.764 -12.679 1.00 62.88 71 ASP A C 1
ATOM 574 O O . ASP A 1 71 ? 9.950 -7.439 -13.636 1.00 62.88 71 ASP A O 1
ATOM 578 N N . THR A 1 72 ? 11.140 -7.292 -11.759 1.00 66.06 72 THR A N 1
ATOM 579 C CA . THR A 1 72 ? 11.516 -8.707 -11.753 1.00 66.06 72 THR A CA 1
ATOM 580 C C . THR A 1 72 ? 10.371 -9.540 -11.187 1.00 66.06 72 THR A C 1
ATOM 582 O O . THR A 1 72 ? 9.571 -9.029 -10.398 1.00 66.06 72 THR A O 1
ATOM 585 N N . PRO A 1 73 ? 10.300 -10.849 -11.499 1.00 64.69 73 PRO A N 1
ATOM 586 C CA . PRO A 1 73 ? 9.381 -11.754 -10.807 1.00 64.69 73 PRO A CA 1
ATOM 587 C C . PRO A 1 73 ? 9.482 -11.639 -9.276 1.00 64.69 73 PRO A C 1
ATOM 589 O O . PRO A 1 73 ? 8.476 -11.739 -8.579 1.00 64.69 73 PRO A O 1
ATOM 592 N N . LEU A 1 74 ? 10.686 -11.344 -8.775 1.00 80.25 74 LEU A N 1
ATOM 593 C CA . LEU A 1 74 ? 10.982 -11.155 -7.362 1.00 80.25 74 LEU A CA 1
ATOM 594 C C . LEU A 1 74 ? 10.429 -9.834 -6.794 1.00 80.25 74 LEU A C 1
ATOM 596 O O . LEU A 1 74 ? 10.028 -9.802 -5.636 1.00 80.25 74 LEU A O 1
ATOM 600 N N . SER A 1 75 ? 10.342 -8.766 -7.591 1.00 86.75 75 SER A N 1
ATOM 601 C CA . SER A 1 75 ? 9.868 -7.447 -7.139 1.00 86.75 75 SER A CA 1
ATOM 602 C C . SER A 1 75 ? 8.438 -7.504 -6.611 1.00 86.75 75 SER A C 1
ATOM 604 O O . SER A 1 75 ? 8.133 -6.909 -5.585 1.00 86.75 75 SER A O 1
ATOM 606 N N . PHE A 1 76 ? 7.577 -8.283 -7.269 1.00 89.31 76 PHE A N 1
ATOM 607 C CA . PHE A 1 76 ? 6.211 -8.503 -6.804 1.00 89.31 76 PHE A CA 1
ATOM 608 C C . PHE A 1 76 ? 6.162 -9.268 -5.477 1.00 89.31 76 PHE A C 1
ATOM 610 O O . PHE A 1 76 ? 5.435 -8.875 -4.571 1.00 89.31 76 PHE A O 1
ATOM 617 N N . VAL A 1 77 ? 6.968 -10.324 -5.334 1.00 89.88 77 VAL A N 1
ATOM 618 C CA . VAL A 1 77 ? 7.032 -11.116 -4.095 1.00 89.88 77 VAL A CA 1
ATOM 619 C C . VAL A 1 77 ? 7.573 -10.276 -2.935 1.00 89.88 77 VAL A C 1
ATOM 621 O O . VAL A 1 77 ? 6.998 -10.292 -1.847 1.00 89.88 77 VAL A O 1
ATOM 624 N N . HIS A 1 78 ? 8.635 -9.500 -3.165 1.00 90.00 78 HIS A N 1
ATOM 625 C CA . HIS A 1 78 ? 9.169 -8.578 -2.163 1.00 90.00 78 HIS A CA 1
ATOM 626 C C . HIS A 1 78 ? 8.163 -7.510 -1.770 1.00 90.00 78 HIS A C 1
ATOM 628 O O . HIS A 1 78 ? 8.053 -7.207 -0.584 1.00 90.00 78 HIS A O 1
ATOM 634 N N . GLU A 1 79 ? 7.431 -6.944 -2.727 1.00 93.25 79 GLU A N 1
ATOM 635 C CA . GLU A 1 79 ? 6.444 -5.920 -2.409 1.00 93.25 79 GLU A CA 1
ATOM 636 C C . GLU A 1 79 ? 5.269 -6.512 -1.619 1.00 93.25 79 GLU A C 1
ATOM 638 O O . GLU A 1 79 ? 4.870 -5.909 -0.630 1.00 93.25 79 GLU A O 1
ATOM 643 N N . ILE A 1 80 ? 4.786 -7.722 -1.951 1.00 93.69 80 ILE A N 1
ATOM 644 C CA . ILE A 1 80 ? 3.768 -8.421 -1.141 1.00 93.69 80 ILE A CA 1
ATOM 645 C C . ILE A 1 80 ? 4.257 -8.589 0.295 1.00 93.69 80 ILE A C 1
ATOM 647 O O . ILE A 1 80 ? 3.545 -8.242 1.235 1.00 93.69 80 ILE A O 1
ATOM 651 N N . HIS A 1 81 ? 5.467 -9.124 0.470 1.00 93.12 81 HIS A N 1
ATOM 652 C CA . HIS A 1 81 ? 6.042 -9.317 1.798 1.00 93.12 81 HIS A CA 1
ATOM 653 C C . HIS A 1 81 ? 6.125 -7.988 2.552 1.00 93.12 81 HIS A C 1
ATOM 655 O O . HIS A 1 81 ? 5.655 -7.879 3.680 1.00 93.12 81 HIS A O 1
ATOM 661 N N . SER A 1 82 ? 6.682 -6.967 1.903 1.00 91.50 82 SER A N 1
ATOM 662 C CA . SER A 1 82 ? 6.914 -5.661 2.513 1.00 91.50 82 SER A CA 1
ATOM 663 C C . SER A 1 82 ? 5.608 -4.929 2.836 1.00 91.50 82 SER A C 1
ATOM 665 O O . SER A 1 82 ? 5.584 -4.130 3.770 1.00 91.50 82 SER A O 1
ATOM 667 N N . PHE A 1 83 ? 4.546 -5.155 2.060 1.00 94.81 83 PHE A N 1
ATOM 668 C CA . PHE A 1 83 ? 3.208 -4.628 2.316 1.00 94.81 83 PHE A CA 1
ATOM 669 C C . PHE A 1 83 ? 2.533 -5.361 3.481 1.00 94.81 83 PHE A C 1
ATOM 671 O O . PHE A 1 83 ? 2.028 -4.718 4.394 1.00 94.81 83 PHE A O 1
ATOM 678 N N . ASN A 1 84 ? 2.607 -6.693 3.526 1.00 92.62 84 ASN A N 1
ATOM 679 C CA . ASN A 1 84 ? 2.042 -7.476 4.630 1.00 92.62 84 ASN A CA 1
ATOM 680 C C . ASN A 1 84 ? 2.777 -7.256 5.962 1.00 92.62 84 ASN A C 1
ATOM 682 O O . ASN A 1 84 ? 2.185 -7.420 7.025 1.00 92.62 84 ASN A O 1
ATOM 686 N N . SER A 1 85 ? 4.051 -6.859 5.923 1.00 92.50 85 SER A N 1
ATOM 687 C CA . SER A 1 85 ? 4.808 -6.474 7.115 1.00 92.50 85 SER A CA 1
ATOM 688 C C . SER A 1 85 ? 4.586 -5.019 7.544 1.00 92.50 85 SER A C 1
ATOM 690 O O . SER A 1 85 ? 5.181 -4.595 8.531 1.00 92.50 85 SER A O 1
ATOM 692 N N . LEU A 1 86 ? 3.778 -4.226 6.831 1.00 91.25 86 LEU A N 1
ATOM 693 C CA . LEU A 1 86 ? 3.634 -2.789 7.093 1.00 91.25 86 LEU A CA 1
ATOM 694 C C . LEU A 1 86 ? 3.090 -2.485 8.501 1.00 91.25 86 LEU A C 1
ATOM 696 O O . LEU A 1 86 ? 3.511 -1.522 9.133 1.00 91.25 86 LEU A O 1
ATOM 700 N N . SER A 1 87 ? 2.218 -3.336 9.043 1.00 89.19 87 SER A N 1
ATOM 701 C CA . SER A 1 87 ? 1.709 -3.196 10.418 1.00 89.19 87 SER A CA 1
ATOM 702 C C . SER A 1 87 ? 2.820 -3.216 11.475 1.00 89.19 87 SER A C 1
ATOM 704 O O . SER A 1 87 ? 2.734 -2.533 12.496 1.00 89.19 87 SER A O 1
ATOM 706 N N . SER A 1 88 ? 3.891 -3.973 11.218 1.00 88.44 88 SER A N 1
ATOM 707 C CA . SER A 1 88 ? 5.043 -4.076 12.119 1.00 88.44 88 SER A CA 1
ATOM 708 C C . SER A 1 88 ? 5.963 -2.856 12.068 1.00 88.44 88 SER A C 1
ATOM 710 O O . SER A 1 88 ? 6.741 -2.652 12.993 1.00 88.44 88 SER A O 1
ATOM 712 N N . THR A 1 89 ? 5.871 -2.042 11.010 1.00 85.69 89 THR A N 1
ATOM 713 C CA . THR A 1 89 ? 6.667 -0.817 10.867 1.00 85.69 89 THR A CA 1
ATOM 714 C C . THR A 1 89 ? 5.964 0.411 11.427 1.00 85.69 89 THR A C 1
ATOM 716 O O . THR A 1 89 ? 6.564 1.481 11.437 1.00 85.69 89 THR A O 1
ATOM 719 N N . LEU A 1 90 ? 4.701 0.287 11.852 1.00 84.62 90 LEU A N 1
ATOM 720 C CA . LEU A 1 90 ? 3.989 1.388 12.485 1.00 84.62 90 LEU A CA 1
ATOM 721 C C . LEU A 1 90 ? 4.640 1.697 13.840 1.00 84.62 90 LEU A C 1
ATOM 723 O O . LEU A 1 90 ? 4.602 0.884 14.766 1.00 84.62 90 LEU A O 1
ATOM 727 N N . ASP A 1 91 ? 5.210 2.892 13.935 1.00 81.06 91 ASP A N 1
ATOM 728 C CA . ASP A 1 91 ? 5.710 3.476 15.173 1.00 81.06 91 ASP A CA 1
ATOM 729 C C . ASP A 1 91 ? 4.625 4.399 15.760 1.00 81.06 91 ASP A C 1
ATOM 731 O O . ASP A 1 91 ? 4.145 5.284 15.050 1.00 81.06 91 ASP A O 1
ATOM 735 N N . PRO A 1 92 ? 4.238 4.252 17.042 1.00 74.25 92 PRO A N 1
ATOM 736 C CA . PRO A 1 92 ? 3.329 5.180 17.717 1.00 74.25 92 PRO A CA 1
ATOM 737 C C . PRO A 1 92 ? 3.757 6.657 17.683 1.00 74.25 92 PRO A C 1
ATOM 739 O O . PRO A 1 92 ? 2.924 7.530 17.930 1.00 74.25 92 PRO A O 1
ATOM 742 N N . SER A 1 93 ? 5.037 6.947 17.422 1.00 81.19 93 SER A N 1
ATOM 743 C CA . SER A 1 93 ? 5.547 8.311 17.242 1.00 81.19 93 SER A CA 1
ATOM 744 C C . SER A 1 93 ? 5.235 8.907 15.859 1.00 81.19 93 SER A C 1
ATOM 746 O O . SER A 1 93 ? 5.200 10.131 15.712 1.00 81.19 93 SER A O 1
ATOM 748 N N . GLN A 1 94 ? 4.969 8.061 14.857 1.00 83.94 94 GLN A N 1
ATOM 749 C CA . GLN A 1 94 ? 4.628 8.468 13.497 1.00 83.94 94 GLN A CA 1
ATOM 750 C C . GLN A 1 94 ? 3.194 9.012 13.440 1.00 83.94 94 GLN A C 1
ATOM 752 O O . GLN A 1 94 ? 2.287 8.510 14.110 1.00 83.94 94 GLN A O 1
ATOM 757 N N . SER A 1 95 ? 2.952 10.034 12.612 1.00 88.44 95 SER A N 1
ATOM 758 C CA . SER A 1 95 ? 1.583 10.489 12.384 1.00 88.44 95 SER A CA 1
ATOM 759 C C . SER A 1 95 ? 0.791 9.434 11.600 1.00 88.44 95 SER A C 1
ATOM 761 O O . SER A 1 95 ? 1.310 8.780 10.693 1.00 88.44 95 SER A O 1
ATOM 763 N N . ILE A 1 96 ? -0.503 9.286 11.909 1.00 89.88 96 ILE A N 1
ATOM 764 C CA . ILE A 1 96 ? -1.359 8.353 11.160 1.00 89.88 96 ILE A CA 1
ATOM 765 C C . ILE A 1 96 ? -1.443 8.733 9.676 1.00 89.88 96 ILE A C 1
ATOM 767 O O . ILE A 1 96 ? -1.635 7.864 8.832 1.00 89.88 96 ILE A O 1
ATOM 771 N N . SER A 1 97 ? -1.293 10.025 9.365 1.00 90.88 97 SER A N 1
ATOM 772 C CA . SER A 1 97 ? -1.318 10.538 7.998 1.00 90.88 97 SER A CA 1
ATOM 773 C C . SER A 1 97 ? -0.133 10.001 7.199 1.00 90.88 97 SER A C 1
ATOM 775 O O . SER A 1 97 ? -0.340 9.450 6.121 1.00 90.88 97 SER A O 1
ATOM 777 N N . ASP A 1 98 ? 1.080 10.066 7.758 1.00 90.81 98 ASP A N 1
ATOM 778 C CA . ASP A 1 98 ? 2.293 9.556 7.098 1.00 90.81 98 ASP A CA 1
ATOM 779 C C . ASP A 1 98 ? 2.218 8.036 6.895 1.00 90.81 98 ASP A C 1
ATOM 781 O O . ASP A 1 98 ? 2.677 7.489 5.886 1.00 90.81 98 ASP A O 1
ATOM 785 N N . PHE A 1 99 ? 1.614 7.330 7.856 1.00 92.44 99 PHE A N 1
ATOM 786 C CA . PHE A 1 99 ? 1.377 5.898 7.720 1.00 92.44 99 PHE A CA 1
ATOM 787 C C . PHE A 1 99 ? 0.392 5.583 6.589 1.00 92.44 99 PHE A C 1
ATOM 789 O O . PHE A 1 99 ? 0.667 4.703 5.773 1.00 92.44 99 PHE A O 1
ATOM 796 N N . ILE A 1 100 ? -0.735 6.301 6.515 1.00 94.56 100 ILE A N 1
ATOM 797 C CA . ILE A 1 100 ? -1.727 6.136 5.442 1.00 94.56 100 ILE A CA 1
ATOM 798 C C . ILE A 1 100 ? -1.092 6.434 4.079 1.00 94.56 100 ILE A C 1
ATOM 800 O O . ILE A 1 100 ? -1.288 5.667 3.140 1.00 94.56 100 ILE A O 1
ATOM 804 N N . GLU A 1 101 ? -0.279 7.484 3.966 1.00 94.31 101 GLU A N 1
ATOM 805 C CA . GLU A 1 101 ? 0.444 7.800 2.729 1.00 94.31 101 GLU A CA 1
ATOM 806 C C . GLU A 1 101 ? 1.403 6.667 2.323 1.00 94.31 101 GLU A C 1
ATOM 808 O O . GLU A 1 101 ? 1.454 6.254 1.159 1.00 94.31 101 GLU A O 1
ATOM 813 N N . THR A 1 102 ? 2.120 6.093 3.294 1.00 94.12 1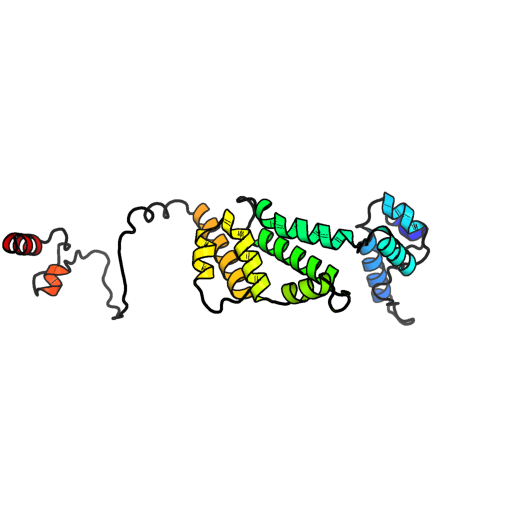02 THR A N 1
ATOM 814 C CA . THR A 1 102 ? 3.001 4.938 3.061 1.00 94.12 102 THR A CA 1
ATOM 815 C C . THR A 1 102 ? 2.209 3.707 2.610 1.00 94.12 102 THR A C 1
ATOM 817 O O . THR A 1 102 ? 2.629 2.997 1.689 1.00 94.12 102 THR A O 1
ATOM 820 N N . PHE A 1 103 ? 1.055 3.457 3.233 1.00 96.19 103 PHE A N 1
ATOM 821 C CA . PHE A 1 103 ? 0.129 2.394 2.851 1.00 96.19 103 PHE A CA 1
ATOM 822 C C . PHE A 1 103 ? -0.357 2.574 1.406 1.00 96.19 103 PHE A C 1
ATOM 824 O O . PHE A 1 103 ? -0.226 1.651 0.601 1.00 96.19 103 PHE A O 1
ATOM 831 N N . GLU A 1 104 ? -0.851 3.763 1.050 1.00 96.25 104 GLU A N 1
ATOM 832 C CA . GLU A 1 104 ? -1.362 4.080 -0.290 1.00 96.25 104 GLU A CA 1
ATOM 833 C C . GLU A 1 104 ? -0.279 3.959 -1.359 1.00 96.25 104 GLU A C 1
ATOM 835 O O . GLU A 1 104 ? -0.505 3.361 -2.412 1.00 96.25 104 GLU A O 1
ATOM 840 N N . THR A 1 105 ? 0.925 4.448 -1.064 1.00 94.81 105 THR A N 1
ATOM 841 C CA . THR A 1 105 ? 2.078 4.341 -1.964 1.00 94.81 105 THR A CA 1
ATOM 842 C C . THR A 1 105 ? 2.395 2.882 -2.286 1.00 94.81 105 THR A C 1
ATOM 844 O O . THR A 1 105 ? 2.596 2.518 -3.448 1.00 94.81 105 THR A O 1
ATOM 847 N N . ARG A 1 106 ? 2.403 2.011 -1.272 1.00 94.44 106 ARG A N 1
ATOM 848 C CA . ARG A 1 106 ? 2.682 0.579 -1.455 1.00 94.44 106 ARG A CA 1
ATOM 849 C C . ARG A 1 106 ? 1.529 -0.156 -2.132 1.00 94.44 106 ARG A C 1
ATOM 851 O O . ARG A 1 106 ? 1.782 -0.994 -2.998 1.00 94.44 106 ARG A O 1
ATOM 858 N N . TRP A 1 107 ? 0.282 0.199 -1.820 1.00 96.31 107 TRP A N 1
ATOM 859 C CA . TRP A 1 107 ? -0.902 -0.305 -2.524 1.00 96.31 107 TRP A CA 1
ATOM 860 C C . TRP A 1 107 ? -0.816 -0.010 -4.025 1.00 96.31 107 TRP A C 1
ATOM 862 O O . TRP A 1 107 ? -0.908 -0.914 -4.858 1.00 96.31 107 TRP A O 1
ATOM 872 N N . MET A 1 108 ? -0.535 1.247 -4.380 1.00 94.31 108 MET A N 1
ATOM 873 C CA . MET A 1 108 ? -0.369 1.681 -5.768 1.00 94.31 108 MET A CA 1
ATOM 874 C C . MET A 1 108 ? 0.821 1.010 -6.454 1.00 94.31 108 MET A C 1
ATOM 876 O O . MET A 1 108 ? 0.754 0.664 -7.639 1.00 94.31 108 MET A O 1
ATOM 880 N N . ARG A 1 109 ? 1.911 0.768 -5.720 1.00 92.69 109 ARG A N 1
ATOM 881 C CA . ARG A 1 109 ? 3.059 0.025 -6.241 1.00 92.69 109 ARG A CA 1
ATOM 882 C C . ARG A 1 109 ? 2.696 -1.422 -6.564 1.00 92.69 109 ARG A C 1
ATOM 884 O O . ARG A 1 109 ? 2.998 -1.876 -7.666 1.00 92.69 109 ARG A O 1
ATOM 891 N N . LEU A 1 110 ? 2.002 -2.127 -5.671 1.00 93.50 110 LEU A N 1
ATOM 892 C CA . LEU A 1 110 ? 1.489 -3.477 -5.933 1.00 93.50 110 LEU A CA 1
ATOM 893 C C . LEU A 1 110 ? 0.546 -3.505 -7.141 1.00 93.50 110 LEU A C 1
ATOM 895 O O . LEU A 1 110 ? 0.653 -4.393 -7.993 1.00 93.50 110 LEU A O 1
ATOM 899 N N . HIS A 1 111 ? -0.329 -2.507 -7.255 1.00 94.25 111 HIS A N 1
ATOM 900 C CA . HIS A 1 111 ? -1.233 -2.374 -8.395 1.00 94.25 111 HIS A CA 1
ATOM 901 C C . HIS A 1 111 ? -0.442 -2.206 -9.704 1.00 94.25 111 HIS A C 1
ATOM 903 O O . HIS A 1 111 ? -0.679 -2.892 -10.698 1.00 94.25 111 HIS A O 1
ATOM 909 N N . THR A 1 112 ? 0.610 -1.388 -9.684 1.00 90.88 112 THR A N 1
ATOM 910 C CA . THR A 1 112 ? 1.505 -1.196 -10.833 1.00 90.88 112 THR A CA 1
ATOM 911 C C . THR A 1 112 ? 2.225 -2.491 -11.227 1.00 90.88 112 THR A C 1
ATOM 913 O O . THR A 1 112 ? 2.224 -2.855 -12.403 1.00 90.88 112 THR A O 1
ATOM 916 N N . LEU A 1 113 ? 2.764 -3.245 -10.260 1.00 89.69 113 LEU A N 1
ATOM 917 C CA . LEU A 1 113 ? 3.477 -4.519 -10.486 1.00 89.69 113 LEU A CA 1
ATOM 918 C C . LEU A 1 113 ? 2.573 -5.655 -11.011 1.00 89.69 113 LEU A C 1
ATOM 920 O O . LEU A 1 113 ? 3.065 -6.704 -11.459 1.00 89.69 113 LEU A O 1
ATOM 924 N N . THR A 1 114 ? 1.253 -5.463 -10.936 1.00 92.19 114 THR A N 1
ATOM 925 C CA . THR A 1 114 ? 0.227 -6.393 -11.428 1.00 92.19 114 THR A CA 1
ATOM 926 C C . THR A 1 114 ? -0.488 -5.901 -12.693 1.00 92.19 114 THR A C 1
ATOM 928 O O . THR A 1 114 ? -1.213 -6.678 -13.314 1.00 92.19 114 THR A O 1
ATOM 931 N N . SER A 1 115 ? -0.223 -4.674 -13.158 1.00 88.19 115 SER A N 1
ATOM 932 C CA . SER A 1 115 ? -0.858 -4.069 -14.344 1.00 88.19 115 SER A CA 1
ATOM 933 C C . SER A 1 115 ? -0.766 -4.944 -15.605 1.00 88.19 115 SER A C 1
ATOM 935 O O . SER A 1 115 ? -1.774 -5.189 -16.264 1.00 88.19 115 SER A O 1
ATOM 937 N N . ASN A 1 116 ? 0.411 -5.518 -15.875 1.00 85.44 116 ASN A N 1
ATOM 938 C CA . ASN A 1 116 ? 0.687 -6.370 -17.040 1.00 85.44 116 ASN A CA 1
ATOM 939 C C . ASN A 1 116 ? 0.519 -7.878 -16.759 1.00 85.44 116 ASN A C 1
ATOM 941 O O . ASN A 1 116 ? 1.152 -8.717 -17.407 1.00 85.44 116 ASN A O 1
ATOM 945 N N . ALA A 1 117 ? -0.274 -8.253 -15.751 1.00 87.06 117 ALA A N 1
ATOM 946 C CA . ALA A 1 117 ? -0.478 -9.652 -15.394 1.00 87.06 117 ALA A CA 1
ATOM 947 C C . ALA A 1 117 ? -1.146 -10.447 -16.527 1.00 87.06 117 ALA A C 1
ATOM 949 O O . ALA A 1 117 ? -2.130 -10.012 -17.126 1.00 87.06 117 ALA A O 1
ATOM 950 N N . ARG A 1 118 ? -0.645 -11.664 -16.778 1.00 88.62 118 ARG A N 1
ATOM 951 C CA . ARG A 1 118 ? -1.295 -12.605 -17.702 1.00 88.62 118 ARG A CA 1
ATOM 952 C C . ARG A 1 118 ? -2.649 -13.048 -17.126 1.00 88.62 118 ARG A C 1
ATOM 954 O O . ARG A 1 118 ? -2.714 -13.268 -15.909 1.00 88.62 118 ARG A O 1
ATOM 961 N N . PRO A 1 119 ? -3.692 -13.238 -17.954 1.00 90.69 119 PRO A N 1
ATOM 962 C CA . PRO A 1 119 ? -4.972 -13.779 -17.499 1.00 90.69 119 PRO A CA 1
ATOM 963 C C . PRO A 1 119 ? -4.793 -15.076 -16.699 1.00 90.69 119 PRO A C 1
ATOM 965 O O . PRO A 1 119 ? -3.903 -15.869 -17.003 1.00 90.69 119 PRO A O 1
ATOM 968 N N . ALA A 1 120 ? -5.608 -15.260 -15.658 1.00 90.25 120 ALA A N 1
ATOM 969 C CA . ALA A 1 120 ? -5.569 -16.405 -14.737 1.00 90.25 120 ALA A CA 1
ATOM 970 C C . ALA A 1 120 ? -4.251 -16.620 -13.955 1.00 90.25 120 ALA A C 1
ATOM 972 O O . ALA A 1 120 ? -4.123 -17.597 -13.221 1.00 90.25 120 ALA A O 1
ATOM 973 N N . SER A 1 121 ? -3.269 -15.716 -14.052 1.00 92.62 121 SER A N 1
ATOM 974 C CA . SER A 1 121 ? -2.084 -15.763 -13.186 1.00 92.62 121 SER A CA 1
ATOM 975 C C . SER A 1 121 ? -2.405 -15.296 -11.763 1.00 92.62 121 SER A C 1
ATOM 977 O O . SER A 1 121 ? -3.321 -14.503 -11.551 1.00 92.62 121 SER A O 1
ATOM 979 N N . PHE A 1 122 ? -1.590 -15.702 -10.783 1.00 91.38 122 PHE A N 1
ATOM 980 C CA . PHE A 1 122 ? -1.712 -15.199 -9.409 1.00 91.38 122 PHE A CA 1
ATOM 981 C C . PHE A 1 122 ? -1.660 -13.663 -9.344 1.00 91.38 122 PHE A C 1
ATOM 983 O O . PHE A 1 122 ? -2.450 -13.057 -8.631 1.00 91.38 122 PHE A O 1
ATOM 990 N N . LYS A 1 123 ? -0.813 -13.016 -10.160 1.00 92.31 123 LYS A N 1
ATOM 991 C CA . LYS A 1 123 ? -0.784 -11.548 -10.276 1.00 92.31 123 LYS A CA 1
ATOM 992 C C . LYS A 1 123 ? -2.121 -10.964 -10.746 1.00 92.31 123 LYS A C 1
ATOM 994 O O . LYS A 1 123 ? -2.491 -9.895 -10.282 1.00 92.31 123 LYS A O 1
ATOM 999 N N . ALA A 1 124 ? -2.841 -11.640 -11.644 1.00 93.19 124 ALA A N 1
ATOM 1000 C CA . ALA A 1 124 ? -4.147 -11.177 -12.113 1.00 93.19 124 ALA A CA 1
ATOM 1001 C C . ALA A 1 124 ? -5.221 -11.317 -11.025 1.00 93.19 124 ALA A C 1
ATOM 1003 O O . ALA A 1 124 ? -6.031 -10.413 -10.859 1.00 93.19 124 ALA A O 1
ATOM 1004 N N . ILE A 1 125 ? -5.182 -12.402 -10.242 1.00 94.69 125 ILE A N 1
ATOM 1005 C CA . ILE A 1 125 ? -6.045 -12.567 -9.061 1.00 94.69 125 ILE A CA 1
ATOM 1006 C C . ILE A 1 125 ? -5.75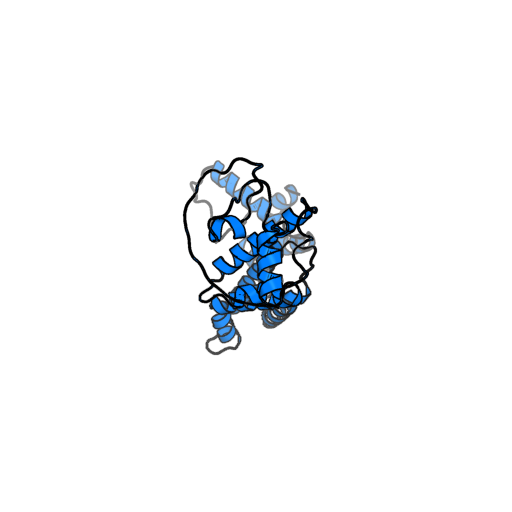8 -11.465 -8.039 1.00 94.69 125 ILE A C 1
ATOM 1008 O O . ILE A 1 125 ? -6.673 -10.814 -7.545 1.00 94.69 125 ILE A O 1
ATOM 1012 N N . TYR A 1 126 ? -4.477 -11.216 -7.774 1.00 93.94 126 TYR A N 1
ATOM 1013 C CA . TYR A 1 126 ? -4.049 -10.176 -6.849 1.00 93.94 126 TYR A CA 1
ATOM 1014 C C . TYR A 1 126 ? -4.437 -8.773 -7.340 1.00 93.94 126 TYR A C 1
ATOM 1016 O O . TYR A 1 126 ? -4.815 -7.932 -6.535 1.00 93.94 126 TYR A O 1
ATOM 1024 N N . ARG A 1 127 ? -4.428 -8.519 -8.655 1.00 94.88 127 ARG A N 1
ATOM 1025 C CA . ARG A 1 127 ? -4.922 -7.257 -9.224 1.00 94.88 127 ARG A CA 1
ATOM 1026 C C . ARG A 1 127 ? -6.402 -7.028 -8.918 1.00 94.88 127 ARG A C 1
ATOM 1028 O O . ARG A 1 127 ? -6.744 -5.944 -8.470 1.00 94.88 127 ARG A O 1
ATOM 1035 N N . MET A 1 128 ? -7.251 -8.048 -9.077 1.00 95.38 128 MET A N 1
ATOM 1036 C CA . MET A 1 128 ? -8.681 -7.935 -8.745 1.00 95.38 128 MET A CA 1
ATOM 1037 C C . MET A 1 128 ? -8.906 -7.580 -7.268 1.00 95.38 128 MET A C 1
ATOM 1039 O O . MET A 1 128 ? -9.815 -6.823 -6.947 1.00 95.38 128 MET A O 1
ATOM 1043 N N . LEU A 1 129 ? -8.067 -8.104 -6.365 1.00 95.19 129 LEU A N 1
ATOM 1044 C CA . LEU A 1 129 ? -8.083 -7.717 -4.952 1.00 95.19 129 LEU A CA 1
ATOM 1045 C C . LEU A 1 129 ? -7.692 -6.241 -4.769 1.00 95.19 129 LEU A C 1
ATOM 1047 O O . LEU A 1 129 ? -8.330 -5.534 -3.998 1.00 95.19 129 LEU A O 1
ATOM 1051 N N . LEU A 1 130 ? -6.659 -5.778 -5.478 1.00 95.56 130 LEU A N 1
ATOM 1052 C CA . LEU A 1 130 ? -6.153 -4.406 -5.376 1.00 95.56 130 LEU A CA 1
ATOM 1053 C C . LEU A 1 130 ? -7.084 -3.346 -5.984 1.00 95.56 130 LEU A C 1
ATOM 1055 O O . LEU A 1 130 ? -7.019 -2.185 -5.591 1.00 95.56 130 LEU A O 1
ATOM 1059 N N . GLU A 1 131 ? -7.925 -3.738 -6.939 1.00 95.75 131 GLU A N 1
ATOM 1060 C CA . GLU A 1 131 ? -8.975 -2.900 -7.537 1.00 95.75 131 GLU A CA 1
ATOM 1061 C C . GLU A 1 131 ? -10.228 -2.810 -6.644 1.00 95.75 131 GLU A C 1
ATOM 1063 O O . GLU A 1 131 ? -11.112 -1.990 -6.887 1.00 95.75 131 GLU A O 1
ATOM 1068 N N . ASN A 1 132 ? -10.320 -3.642 -5.601 1.00 96.31 132 ASN A N 1
ATOM 1069 C CA . ASN A 1 132 ? -11.440 -3.638 -4.674 1.00 96.31 132 ASN A CA 1
ATOM 1070 C C . ASN A 1 132 ? -11.193 -2.660 -3.509 1.00 96.31 132 ASN A C 1
ATOM 1072 O O . ASN A 1 132 ? -10.405 -2.930 -2.600 1.00 96.31 132 ASN A O 1
ATOM 1076 N N . GLU A 1 133 ? -11.928 -1.548 -3.499 1.00 94.75 133 GLU A N 1
ATOM 1077 C CA . GLU A 1 133 ? -11.875 -0.535 -2.434 1.00 94.75 133 GLU A CA 1
ATOM 1078 C C . GLU A 1 133 ? -12.281 -1.080 -1.055 1.00 94.75 133 GLU A C 1
ATOM 1080 O O . GLU A 1 133 ? -11.748 -0.645 -0.033 1.00 94.75 133 GLU A O 1
ATOM 1085 N N . GLU A 1 134 ? -13.172 -2.075 -0.998 1.00 94.12 134 GLU A N 1
ATOM 1086 C CA . GLU A 1 134 ? -13.487 -2.760 0.257 1.00 94.12 134 GLU A CA 1
ATOM 1087 C C . GLU A 1 134 ? -12.271 -3.530 0.778 1.00 94.12 134 GLU A C 1
ATOM 1089 O O . GLU A 1 134 ? -11.925 -3.414 1.952 1.00 94.12 134 GLU A O 1
ATOM 1094 N N . ALA A 1 135 ? -11.559 -4.249 -0.093 1.00 95.44 135 ALA A N 1
ATOM 1095 C CA . ALA A 1 135 ? -10.336 -4.932 0.311 1.00 95.44 135 ALA A CA 1
ATOM 1096 C C . ALA A 1 135 ? -9.282 -3.929 0.799 1.00 95.44 135 ALA A C 1
ATOM 1098 O O . ALA A 1 135 ? -8.674 -4.139 1.846 1.00 95.44 135 ALA A O 1
ATOM 1099 N N . LYS A 1 136 ? -9.106 -2.808 0.093 1.00 96.50 136 LYS A N 1
ATOM 1100 C CA . LYS A 1 136 ? -8.192 -1.730 0.498 1.00 96.50 136 LYS A CA 1
ATOM 1101 C C . LYS A 1 136 ? -8.501 -1.203 1.899 1.00 96.50 136 LYS A C 1
ATOM 1103 O O . LYS A 1 136 ? -7.593 -1.072 2.722 1.00 96.50 136 LYS A O 1
ATOM 1108 N N . ARG A 1 137 ? -9.783 -0.962 2.188 1.00 96.19 137 ARG A N 1
ATOM 1109 C CA . ARG A 1 137 ? -10.283 -0.563 3.512 1.00 96.19 137 ARG A CA 1
ATOM 1110 C C . ARG A 1 137 ? -9.928 -1.593 4.583 1.00 96.19 137 ARG A C 1
ATOM 1112 O O . ARG A 1 137 ? -9.343 -1.230 5.603 1.00 96.19 137 ARG A O 1
ATOM 1119 N N . GLU A 1 138 ? -10.246 -2.864 4.348 1.00 95.06 138 GLU A N 1
ATOM 1120 C CA . GLU A 1 138 ? -9.981 -3.939 5.312 1.00 95.06 138 GLU A CA 1
ATOM 1121 C C . GLU A 1 138 ? -8.481 -4.129 5.569 1.00 95.06 138 GLU A C 1
ATOM 1123 O O . GLU A 1 138 ? -8.067 -4.306 6.713 1.00 95.06 138 GLU A O 1
ATOM 1128 N N . TYR A 1 139 ? -7.637 -4.016 4.540 1.00 96.19 139 TYR A N 1
ATOM 1129 C CA . TYR A 1 139 ? -6.182 -4.093 4.697 1.00 96.19 139 TYR A CA 1
ATOM 1130 C C . TYR A 1 139 ? -5.613 -2.935 5.521 1.00 96.19 139 TYR A C 1
ATOM 1132 O O . TYR A 1 139 ? -4.703 -3.149 6.329 1.00 96.19 139 TYR A O 1
ATOM 1140 N N . LEU A 1 140 ? -6.144 -1.720 5.358 1.00 95.81 140 LEU A N 1
ATOM 1141 C CA . LEU A 1 140 ? -5.741 -0.586 6.187 1.00 95.81 140 LEU A CA 1
ATOM 1142 C C . LEU A 1 140 ? -6.124 -0.822 7.655 1.00 95.81 140 LEU A C 1
ATOM 1144 O O . LEU A 1 140 ? -5.284 -0.670 8.540 1.00 95.81 140 LEU A O 1
ATOM 1148 N N . LEU A 1 141 ? -7.357 -1.266 7.920 1.00 94.69 141 LEU A N 1
ATOM 1149 C CA . LEU A 1 141 ? -7.821 -1.596 9.273 1.00 94.69 141 LEU A CA 1
ATOM 1150 C C . LEU A 1 141 ? -6.999 -2.726 9.906 1.00 94.69 141 LEU A C 1
ATOM 1152 O O . LEU A 1 141 ? -6.550 -2.599 11.047 1.00 94.69 141 LEU A O 1
ATOM 1156 N N . ALA A 1 142 ? -6.735 -3.797 9.155 1.00 94.38 142 ALA A N 1
ATOM 1157 C CA . ALA A 1 142 ? -5.892 -4.904 9.595 1.00 94.38 142 ALA A CA 1
ATOM 1158 C C . ALA A 1 142 ? -4.465 -4.444 9.922 1.00 94.38 142 ALA A C 1
ATOM 1160 O O . ALA A 1 142 ? -3.853 -4.943 10.863 1.00 94.38 142 ALA A O 1
ATOM 1161 N N . SER A 1 143 ? -3.947 -3.451 9.195 1.00 93.38 143 SER A N 1
ATOM 1162 C CA . SER A 1 143 ? -2.614 -2.907 9.459 1.00 93.38 143 SER A CA 1
ATOM 1163 C C . SER A 1 143 ? -2.544 -2.082 10.750 1.00 93.38 143 SER A C 1
ATOM 1165 O O . SER A 1 143 ? -1.474 -1.957 11.343 1.00 93.38 143 SER A O 1
ATOM 1167 N N . LEU A 1 144 ? -3.681 -1.550 11.206 1.00 92.06 144 LEU A N 1
ATOM 1168 C CA . LEU A 1 144 ? -3.796 -0.707 12.398 1.00 92.06 144 LEU A CA 1
ATOM 1169 C C . LEU A 1 144 ? -4.212 -1.478 13.659 1.00 92.06 144 LEU A C 1
ATOM 1171 O O . LEU A 1 144 ? -4.034 -0.962 14.761 1.00 92.06 144 LEU A O 1
ATOM 1175 N N . VAL A 1 145 ? -4.757 -2.694 13.529 1.00 91.06 145 VAL A N 1
ATOM 1176 C CA . VAL A 1 145 ? -5.415 -3.426 14.632 1.00 91.06 145 VAL A CA 1
ATOM 1177 C C . VAL A 1 145 ? -4.523 -3.638 15.853 1.00 91.06 145 VAL A C 1
ATOM 1179 O O . VAL A 1 145 ? -4.996 -3.540 16.982 1.00 91.06 145 VAL A O 1
ATOM 1182 N N . THR A 1 146 ? -3.229 -3.873 15.644 1.00 87.81 146 THR A N 1
ATOM 1183 C CA . THR A 1 146 ? -2.273 -4.127 16.729 1.00 87.81 146 THR A CA 1
ATOM 1184 C C . THR A 1 146 ? -2.063 -2.896 17.610 1.00 87.81 146 THR A C 1
ATOM 1186 O O . THR A 1 146 ? -1.884 -3.026 18.818 1.00 87.81 146 THR A O 1
ATOM 1189 N N . HIS A 1 147 ? -2.107 -1.702 17.018 1.00 86.38 147 HIS A N 1
ATOM 1190 C CA . HIS A 1 147 ? -1.744 -0.449 17.688 1.00 86.38 147 HIS A CA 1
ATOM 1191 C C . HIS A 1 147 ? -2.961 0.396 18.068 1.00 86.38 147 HIS A C 1
ATOM 1193 O O . HIS A 1 147 ? -2.945 1.095 19.079 1.00 86.38 147 HIS A O 1
ATOM 1199 N N . TYR A 1 148 ? -4.049 0.286 17.303 1.00 88.56 148 TYR A N 1
ATOM 1200 C CA . TYR A 1 148 ? -5.299 1.011 17.526 1.00 88.56 148 TYR A CA 1
ATOM 1201 C C . TYR A 1 148 ? -6.526 0.076 17.559 1.00 88.56 148 TYR A C 1
ATOM 1203 O O . TYR A 1 148 ? -7.506 0.325 16.849 1.00 88.56 148 TYR A O 1
ATOM 1211 N N . PRO A 1 149 ? -6.542 -0.973 18.406 1.00 89.44 149 PRO A N 1
ATOM 1212 C CA . PRO A 1 149 ? -7.601 -1.988 18.396 1.00 89.44 149 PRO A CA 1
ATOM 1213 C C . PRO A 1 149 ? -8.997 -1.400 18.641 1.00 89.44 149 PRO A C 1
ATOM 1215 O O . PRO A 1 149 ? -9.950 -1.773 17.970 1.00 89.44 149 PRO A O 1
ATOM 1218 N N . ASN A 1 150 ? -9.118 -0.415 19.538 1.00 88.50 150 ASN A N 1
ATOM 1219 C CA . ASN A 1 150 ? -10.397 0.246 19.834 1.00 88.50 150 ASN A CA 1
ATOM 1220 C C . ASN A 1 150 ? -10.923 1.081 18.655 1.00 88.50 150 ASN A C 1
ATOM 1222 O O . ASN A 1 150 ? -12.132 1.208 18.467 1.00 88.50 150 ASN A O 1
ATOM 1226 N N . VAL A 1 151 ? -10.017 1.687 17.881 1.00 89.69 151 VAL A N 1
ATOM 1227 C CA . VAL A 1 151 ? -10.382 2.472 16.694 1.00 89.69 151 VAL A CA 1
ATOM 1228 C C . VAL A 1 151 ? -10.871 1.528 15.603 1.00 89.69 151 VAL A C 1
ATOM 1230 O O . VAL A 1 151 ? -11.920 1.777 15.014 1.00 89.69 151 VAL A O 1
ATOM 1233 N N . VAL A 1 152 ? -10.158 0.419 15.389 1.00 92.00 152 VAL A N 1
ATOM 1234 C CA . VAL A 1 152 ? -10.551 -0.620 14.432 1.00 92.00 152 VAL A CA 1
ATOM 1235 C C . VAL A 1 152 ? -11.896 -1.243 14.812 1.00 92.00 152 VAL A C 1
ATOM 1237 O O . VAL A 1 152 ? -12.783 -1.307 13.965 1.00 92.00 152 VAL A O 1
ATOM 1240 N N . ASP A 1 153 ? -12.111 -1.607 16.077 1.00 91.50 153 ASP A N 1
ATOM 1241 C CA . ASP A 1 153 ? -13.401 -2.126 16.560 1.00 91.50 153 ASP A CA 1
ATOM 1242 C C . ASP A 1 153 ? -14.543 -1.125 16.305 1.00 91.50 153 ASP A C 1
ATOM 1244 O O . ASP A 1 153 ? -15.567 -1.456 15.713 1.00 91.50 153 ASP A O 1
ATOM 1248 N N . ASN A 1 154 ? -14.346 0.159 16.626 1.00 91.25 154 ASN A N 1
ATOM 1249 C CA . ASN A 1 154 ? -15.371 1.166 16.353 1.00 91.25 154 ASN A CA 1
ATOM 1250 C C . ASN A 1 154 ? -15.676 1.325 14.858 1.00 91.25 154 ASN A C 1
ATOM 1252 O O . ASN A 1 154 ? -16.832 1.527 14.490 1.00 91.25 154 ASN A O 1
ATOM 1256 N N . LEU A 1 155 ? -14.655 1.301 14.002 1.00 91.81 155 LEU A N 1
ATOM 1257 C CA . LEU A 1 155 ? -14.817 1.553 12.572 1.00 91.81 155 LEU A CA 1
ATOM 1258 C C . LEU A 1 155 ? -15.395 0.347 11.831 1.00 91.81 155 LEU A C 1
ATOM 1260 O O . LEU A 1 155 ? -16.212 0.547 10.939 1.00 91.81 155 LEU A O 1
ATOM 1264 N N . THR A 1 156 ? -15.055 -0.873 12.248 1.00 91.06 156 THR A N 1
ATOM 1265 C CA . THR A 1 156 ? -15.594 -2.120 11.674 1.00 91.06 156 THR A CA 1
ATOM 1266 C C . THR A 1 156 ? -17.077 -2.331 11.985 1.00 91.06 156 THR A C 1
ATOM 1268 O O . THR A 1 156 ? -17.774 -2.973 11.210 1.00 91.06 156 THR A O 1
ATOM 1271 N N . THR A 1 157 ? -17.610 -1.738 13.060 1.00 89.88 157 THR A N 1
ATOM 1272 C CA . THR A 1 157 ? -19.060 -1.789 13.361 1.00 89.88 157 THR A CA 1
ATOM 1273 C C . THR A 1 157 ? -19.932 -0.894 12.473 1.00 89.88 157 THR A C 1
ATOM 1275 O O . THR A 1 157 ? -21.152 -0.864 12.648 1.00 89.88 157 THR A O 1
ATOM 1278 N N . LYS A 1 158 ? -19.338 -0.111 11.565 1.00 88.19 158 LYS A N 1
ATOM 1279 C CA . LYS A 1 158 ? -20.068 0.856 10.740 1.00 88.19 158 LYS A CA 1
ATOM 1280 C C . LYS A 1 158 ? -20.328 0.279 9.356 1.00 88.19 158 LYS A C 1
ATOM 1282 O O . LYS A 1 158 ? -19.406 0.126 8.561 1.00 88.19 158 LYS A O 1
ATOM 1287 N N . ASP A 1 159 ? -21.601 0.036 9.069 1.00 84.31 159 ASP A N 1
ATOM 1288 C CA . ASP A 1 159 ? -22.038 -0.434 7.758 1.00 84.31 159 ASP A CA 1
ATOM 1289 C C . ASP A 1 159 ? -21.721 0.596 6.661 1.00 84.31 159 ASP A C 1
ATOM 1291 O O . ASP A 1 159 ? -21.802 1.808 6.880 1.00 84.31 159 ASP A O 1
ATOM 1295 N N . HIS A 1 160 ? -21.380 0.100 5.469 1.00 86.31 160 HIS A N 1
ATOM 1296 C CA . HIS A 1 160 ? -21.144 0.894 4.254 1.00 86.31 160 HIS A CA 1
ATOM 1297 C C . HIS A 1 160 ? -20.048 1.969 4.357 1.00 86.31 160 HIS A C 1
ATOM 1299 O O . HIS A 1 160 ? -20.073 2.947 3.612 1.00 86.31 160 HIS A O 1
ATOM 1305 N N . LEU A 1 161 ? -19.068 1.798 5.248 1.00 92.00 161 LEU A N 1
ATOM 1306 C CA . LEU A 1 161 ? -17.931 2.711 5.334 1.00 92.00 161 LEU A CA 1
ATOM 1307 C C . LEU A 1 161 ? -17.070 2.612 4.066 1.00 92.00 161 LEU A C 1
ATOM 1309 O O . LEU A 1 161 ? -16.525 1.544 3.778 1.00 92.00 161 LEU A O 1
ATOM 1313 N N . THR A 1 162 ? -16.925 3.702 3.314 1.00 95.38 162 THR A N 1
ATOM 1314 C CA . THR A 1 162 ? -16.009 3.731 2.164 1.00 95.38 162 THR A CA 1
ATOM 1315 C C . THR A 1 162 ? -14.554 3.886 2.619 1.00 95.38 162 THR A C 1
ATOM 1317 O O . THR A 1 162 ? -14.280 4.217 3.777 1.00 95.38 162 THR A O 1
ATOM 1320 N N . TYR A 1 163 ? -13.600 3.637 1.719 1.00 95.69 163 TYR A N 1
ATOM 1321 C CA . TYR A 1 163 ? -12.181 3.863 2.001 1.00 95.69 163 TYR A CA 1
ATOM 1322 C C . TYR A 1 163 ? -11.884 5.340 2.330 1.00 95.69 163 TYR A C 1
ATOM 1324 O O . TYR A 1 163 ? -11.180 5.623 3.299 1.00 95.69 163 TYR A O 1
ATOM 1332 N N . GLU A 1 164 ? -12.478 6.280 1.590 1.00 95.25 164 GLU A N 1
ATOM 1333 C CA . GLU A 1 164 ? -12.304 7.717 1.840 1.00 95.25 164 GLU A CA 1
ATOM 1334 C C . GLU A 1 164 ? -12.905 8.136 3.191 1.00 95.25 164 GLU A C 1
ATOM 1336 O O . GLU A 1 164 ? -12.230 8.789 3.988 1.00 95.25 164 GLU A O 1
ATOM 1341 N N . ASP A 1 165 ? -14.112 7.657 3.530 1.00 94.06 165 ASP A N 1
ATOM 1342 C CA . ASP A 1 165 ? -14.713 7.913 4.849 1.00 94.06 165 ASP A CA 1
ATOM 1343 C C . ASP A 1 165 ? -13.839 7.375 5.992 1.00 94.06 165 ASP A C 1
ATOM 1345 O O . ASP A 1 165 ? -13.746 7.976 7.069 1.00 94.06 165 ASP A O 1
ATOM 1349 N N . LEU A 1 166 ? -13.225 6.202 5.792 1.00 94.81 166 LEU A N 1
ATOM 1350 C CA . LEU A 1 166 ? -12.299 5.611 6.752 1.00 94.81 166 LEU A CA 1
ATOM 1351 C C . LEU A 1 166 ? -11.079 6.520 6.944 1.00 94.81 166 LEU A C 1
ATOM 1353 O O . LEU A 1 166 ? -10.733 6.844 8.083 1.00 94.81 166 LEU A O 1
ATOM 1357 N N . LYS A 1 167 ? -10.451 6.944 5.846 1.00 94.81 167 LYS A N 1
ATOM 1358 C CA . LYS A 1 167 ? -9.265 7.806 5.847 1.00 94.81 167 LYS A CA 1
ATOM 1359 C C . LYS A 1 167 ? -9.528 9.133 6.554 1.00 94.81 167 LYS A C 1
ATOM 1361 O O . LYS A 1 167 ? -8.785 9.485 7.473 1.00 94.81 167 LYS A O 1
ATOM 1366 N N . GLU A 1 168 ? -10.614 9.824 6.210 1.00 93.19 168 GLU A N 1
ATOM 1367 C CA . GLU A 1 168 ? -11.002 11.083 6.858 1.00 93.19 168 GLU A CA 1
ATOM 1368 C C . GLU A 1 168 ? -11.178 10.919 8.372 1.00 93.19 168 GLU A C 1
ATOM 1370 O O . GLU A 1 168 ? -10.700 11.736 9.165 1.00 93.19 168 GLU A O 1
ATOM 1375 N N . ARG A 1 169 ? -11.819 9.827 8.803 1.00 91.94 169 ARG A N 1
ATOM 1376 C CA . ARG A 1 169 ? -12.039 9.545 10.228 1.00 91.94 169 ARG A CA 1
ATOM 1377 C C . ARG A 1 169 ? -10.747 9.241 10.968 1.00 91.94 169 ARG A C 1
ATOM 1379 O O . ARG A 1 169 ? -10.583 9.713 12.091 1.00 91.94 169 ARG A O 1
ATOM 1386 N N . LEU A 1 170 ? -9.842 8.471 10.369 1.00 92.00 170 LEU A N 1
ATOM 1387 C CA . LEU A 1 170 ? -8.539 8.165 10.962 1.00 92.00 170 LEU A CA 1
ATOM 1388 C C . LEU A 1 170 ? -7.709 9.440 11.153 1.00 92.00 170 LEU A C 1
ATOM 1390 O O . LEU A 1 170 ? -7.190 9.673 12.246 1.00 92.00 170 LEU A O 1
ATOM 1394 N N . ILE A 1 171 ? -7.661 10.302 10.134 1.00 90.12 171 ILE A N 1
ATOM 1395 C CA . 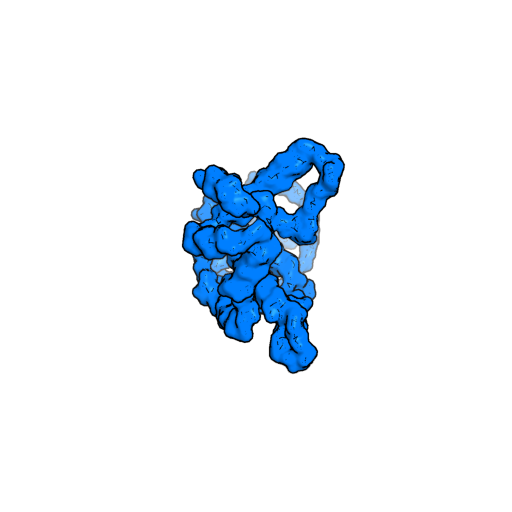ILE A 1 171 ? -6.962 11.592 10.199 1.00 90.12 171 ILE A CA 1
ATOM 1396 C C . ILE A 1 171 ? -7.598 12.495 11.267 1.00 90.12 171 ILE A C 1
ATOM 1398 O O . ILE A 1 171 ? -6.893 13.038 12.120 1.00 90.12 171 ILE A O 1
ATOM 1402 N N . GLY A 1 172 ? -8.931 12.598 11.296 1.00 85.44 172 GLY A N 1
ATOM 1403 C CA . GLY A 1 172 ? -9.648 13.387 12.301 1.00 85.44 172 GLY A CA 1
ATOM 1404 C C . GLY A 1 172 ? -9.407 12.912 13.741 1.00 85.44 172 GLY A C 1
ATOM 1405 O O . GLY A 1 172 ? -9.269 13.729 14.653 1.00 85.44 172 GLY A O 1
ATOM 1406 N N . LEU A 1 173 ? -9.303 11.598 13.966 1.00 82.00 173 LEU A N 1
ATOM 1407 C CA . LEU A 1 173 ? -8.971 11.033 15.279 1.00 82.00 173 LEU A CA 1
ATOM 1408 C C . LEU A 1 173 ? -7.537 11.363 15.707 1.00 82.00 173 LEU A C 1
ATOM 1410 O O . LEU A 1 173 ? -7.316 11.703 16.871 1.00 82.00 173 LEU A O 1
ATOM 1414 N N . ALA A 1 174 ? -6.571 11.303 14.789 1.00 74.62 174 ALA A N 1
ATOM 1415 C CA . ALA A 1 174 ? -5.188 11.659 15.094 1.00 74.62 174 ALA A CA 1
ATOM 1416 C C . ALA A 1 174 ? -5.032 13.142 15.444 1.00 74.62 174 ALA A C 1
ATOM 1418 O O . ALA A 1 174 ? -4.361 13.454 16.427 1.00 74.62 174 ALA A O 1
ATOM 1419 N N . ILE A 1 175 ? -5.719 14.038 14.727 1.00 65.88 175 ILE A N 1
ATOM 1420 C CA . ILE A 1 175 ? -5.743 15.475 15.041 1.00 65.88 175 ILE A CA 1
ATOM 1421 C C . ILE A 1 175 ? -6.285 15.707 16.461 1.00 65.88 175 ILE A C 1
ATOM 1423 O O . ILE A 1 175 ? -5.671 16.417 17.257 1.00 65.88 175 ILE A O 1
ATOM 1427 N N . ASN A 1 176 ? -7.390 15.053 16.827 1.00 62.91 176 ASN A N 1
ATOM 1428 C CA . ASN A 1 176 ? -7.998 15.202 18.154 1.00 62.91 176 ASN A CA 1
ATOM 1429 C C . ASN A 1 176 ? -7.139 14.618 19.290 1.00 62.91 176 ASN A C 1
ATOM 1431 O O . ASN A 1 176 ? -7.128 15.164 20.396 1.00 62.91 176 ASN A O 1
ATOM 1435 N N . ASN A 1 177 ? -6.394 13.541 19.029 1.00 62.09 177 ASN A N 1
ATOM 1436 C CA . ASN A 1 177 ? -5.468 12.949 19.997 1.00 62.09 177 ASN A CA 1
ATOM 1437 C C . ASN A 1 177 ? -4.181 13.781 20.156 1.00 62.09 177 ASN A C 1
ATOM 1439 O O . ASN A 1 177 ? -3.711 13.962 21.277 1.00 62.09 177 ASN A O 1
ATOM 1443 N N . GLN A 1 178 ? -3.645 14.354 19.073 1.00 52.59 178 GLN A N 1
ATOM 1444 C CA . GLN A 1 178 ? -2.497 15.268 19.134 1.00 52.59 178 GLN A CA 1
ATOM 1445 C C . GLN A 1 178 ? -2.852 16.599 19.819 1.00 52.59 178 GLN A C 1
ATOM 1447 O O . GLN A 1 178 ? -2.085 17.088 20.649 1.00 52.59 178 GLN A O 1
ATOM 1452 N N . LEU A 1 179 ? -4.046 17.146 19.565 1.00 39.22 179 LEU A N 1
ATOM 1453 C CA . LEU A 1 179 ? -4.566 18.326 20.271 1.00 39.22 179 LEU A CA 1
ATOM 1454 C C . LEU A 1 179 ? -4.843 18.046 21.756 1.00 39.22 179 LEU A C 1
ATOM 1456 O O . LEU A 1 179 ? -4.645 18.922 22.600 1.00 39.22 179 LEU A O 1
ATOM 1460 N N . SER A 1 180 ? -5.248 16.819 22.098 1.00 40.94 180 SER A N 1
ATOM 1461 C CA . SER A 1 180 ? -5.434 16.394 23.494 1.00 40.94 180 SER A CA 1
ATOM 1462 C C . SER A 1 180 ? -4.109 16.273 24.259 1.00 40.94 180 SER A C 1
ATOM 1464 O O . SER A 1 180 ? -4.102 16.471 25.472 1.00 40.94 180 SER A O 1
ATOM 1466 N N .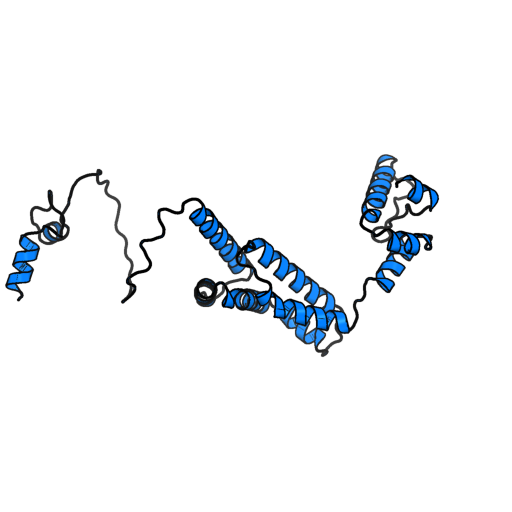 ASN A 1 181 ? -2.985 16.042 23.569 1.00 37.69 181 ASN A N 1
ATOM 1467 C CA . ASN A 1 181 ? -1.645 16.088 24.168 1.00 37.69 181 ASN A CA 1
ATOM 1468 C C . ASN A 1 181 ? -1.118 17.523 24.377 1.00 37.69 181 ASN A C 1
ATOM 1470 O O . ASN A 1 181 ? -0.272 17.725 25.243 1.00 37.69 181 ASN A O 1
ATOM 1474 N N . TYR A 1 182 ? -1.648 18.525 23.663 1.00 36.62 182 TYR A N 1
ATOM 1475 C CA . TYR A 1 182 ? -1.365 19.950 23.916 1.00 36.62 182 TYR A CA 1
ATOM 1476 C C . TYR A 1 182 ? -2.289 20.585 24.974 1.00 36.62 182 TYR A C 1
ATOM 1478 O O . TYR A 1 182 ? -1.923 21.584 25.584 1.00 36.62 182 TYR A O 1
ATOM 1486 N N . ASN A 1 183 ? -3.447 19.975 25.253 1.00 33.81 183 ASN A N 1
ATOM 1487 C CA . ASN A 1 183 ? -4.389 20.377 26.309 1.00 33.81 183 ASN A CA 1
ATOM 1488 C C . ASN A 1 183 ? -4.558 19.278 27.375 1.00 33.81 183 ASN A C 1
ATOM 1490 O O . ASN A 1 183 ? -5.670 18.977 27.825 1.00 33.81 183 ASN A O 1
ATOM 1494 N N . GLY A 1 184 ? -3.441 18.666 27.778 1.00 33.62 184 GLY A N 1
ATOM 1495 C CA . GLY A 1 184 ? -3.368 17.581 28.758 1.00 33.62 184 GLY A CA 1
ATOM 1496 C C . GLY A 1 184 ? -3.701 18.009 30.191 1.00 33.62 184 GLY A C 1
ATOM 1497 O O . GLY A 1 184 ? -2.847 17.955 31.068 1.00 33.62 184 GLY A O 1
ATOM 1498 N N . ALA A 1 185 ? -4.945 18.421 30.442 1.00 35.69 185 ALA A N 1
ATOM 1499 C CA . ALA A 1 185 ? -5.499 18.598 31.787 1.00 35.69 185 ALA A CA 1
ATOM 1500 C C . ALA A 1 185 ? -6.989 18.214 31.918 1.00 35.69 185 ALA A C 1
ATOM 1502 O O . ALA A 1 185 ? -7.543 18.338 33.007 1.00 35.69 185 ALA A O 1
ATOM 1503 N N . LEU A 1 186 ? -7.662 17.717 30.867 1.00 40.44 186 LEU A N 1
ATOM 1504 C CA . LEU A 1 186 ? -9.114 17.453 30.934 1.00 40.44 186 LEU A CA 1
ATOM 1505 C C . LEU A 1 186 ? -9.605 16.097 30.402 1.00 40.44 186 LEU A C 1
ATOM 1507 O O . LEU A 1 186 ? -10.811 15.890 30.307 1.00 40.44 186 LEU A O 1
ATOM 1511 N N . ALA A 1 187 ? -8.716 15.128 30.162 1.00 38.94 187 ALA A N 1
ATOM 1512 C CA . ALA A 1 187 ? -9.104 13.787 29.699 1.00 38.94 187 ALA A CA 1
ATOM 1513 C C . ALA A 1 187 ? -8.791 12.638 30.685 1.00 38.94 187 ALA A C 1
ATOM 1515 O O . ALA A 1 187 ? -8.689 11.487 30.274 1.00 38.94 187 ALA A O 1
ATOM 1516 N N . ALA A 1 188 ? -8.668 12.911 31.991 1.00 34.00 188 ALA A N 1
ATOM 1517 C CA . ALA A 1 188 ? -8.383 11.877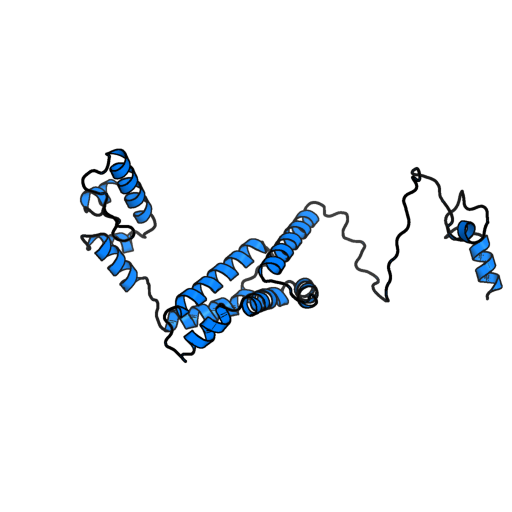 33.002 1.00 34.00 188 ALA A CA 1
ATOM 1518 C C . ALA A 1 188 ? -9.610 11.347 33.781 1.00 34.00 188 ALA A C 1
ATOM 1520 O O . ALA A 1 188 ? -9.442 10.510 34.663 1.00 34.00 188 ALA A O 1
ATOM 1521 N N . ASN A 1 189 ? -10.845 11.776 33.479 1.00 37.94 189 ASN A N 1
ATOM 1522 C CA . ASN A 1 189 ? -12.012 11.455 34.324 1.00 37.94 189 ASN A CA 1
ATOM 1523 C C . ASN A 1 189 ? -13.070 10.507 33.733 1.00 37.94 189 ASN A C 1
ATOM 1525 O O . ASN A 1 189 ? -14.117 10.329 34.350 1.00 37.94 189 ASN A O 1
ATOM 1529 N N . THR A 1 190 ? -12.835 9.843 32.599 1.00 37.44 190 THR A N 1
ATOM 1530 C CA . THR A 1 190 ? -13.876 8.990 31.974 1.00 37.44 190 THR A CA 1
ATOM 1531 C C . THR A 1 190 ? -13.552 7.503 31.853 1.00 37.44 190 THR A C 1
ATOM 1533 O O . THR A 1 190 ? -14.376 6.752 31.340 1.00 37.44 190 THR A O 1
ATOM 1536 N N . ALA A 1 191 ? -12.441 7.018 32.415 1.00 35.53 191 ALA A N 1
ATOM 1537 C CA . ALA A 1 191 ? -12.079 5.597 32.354 1.00 35.53 191 ALA A CA 1
ATOM 1538 C C . ALA A 1 191 ? -12.156 4.863 33.706 1.00 35.53 191 ALA A C 1
ATOM 1540 O O . ALA A 1 191 ? -11.326 4.009 33.995 1.00 35.53 191 ALA A O 1
ATOM 1541 N N . LYS A 1 192 ? -13.160 5.150 34.544 1.00 39.44 192 LYS A N 1
ATOM 1542 C CA . LYS A 1 192 ? -13.632 4.188 35.557 1.00 39.44 192 LYS A CA 1
ATOM 1543 C C . LYS A 1 192 ? -15.154 4.254 35.642 1.00 39.44 192 LYS A C 1
ATOM 1545 O O . LYS A 1 192 ? -15.702 5.280 36.024 1.00 39.44 192 LYS A O 1
ATOM 1550 N N . ASN A 1 193 ? -15.792 3.126 35.325 1.00 34.53 193 ASN A N 1
ATOM 1551 C CA . ASN A 1 193 ? -17.218 2.790 35.479 1.00 34.53 193 ASN A CA 1
ATOM 1552 C C . ASN A 1 193 ? -18.072 2.804 34.203 1.00 34.53 193 ASN A C 1
ATOM 1554 O O . ASN A 1 193 ? -19.075 3.504 34.109 1.00 34.53 193 ASN A O 1
ATOM 1558 N N . SER A 1 194 ? -17.763 1.900 33.273 1.00 35.28 194 SER A N 1
ATOM 1559 C CA . SER A 1 194 ? -18.753 1.333 32.353 1.00 35.28 194 SER A CA 1
ATOM 1560 C C . SER A 1 194 ? -19.207 -0.047 32.854 1.00 35.28 194 SER A C 1
ATOM 1562 O O . SER A 1 194 ? -18.708 -1.094 32.453 1.00 35.28 194 SER A O 1
ATOM 1564 N N . LYS A 1 195 ? -20.221 -0.068 33.725 1.00 37.12 195 LYS A N 1
ATOM 1565 C CA . LYS A 1 195 ? -21.175 -1.184 33.761 1.00 37.12 195 LYS A CA 1
ATOM 1566 C C . LYS A 1 195 ? -22.573 -0.625 33.555 1.00 37.12 195 LYS A C 1
ATOM 1568 O O . LYS A 1 195 ? -23.085 0.074 34.418 1.00 37.12 195 LYS A O 1
ATOM 1573 N N . ALA A 1 196 ? -23.161 -1.062 32.441 1.00 36.78 196 ALA A N 1
ATOM 1574 C CA . ALA A 1 196 ? -24.584 -1.039 32.118 1.00 36.78 196 ALA A CA 1
ATOM 1575 C C . ALA A 1 196 ? -25.196 0.353 31.849 1.00 36.78 196 ALA A C 1
ATOM 1577 O O . ALA A 1 196 ? -24.897 1.320 32.521 1.00 36.78 196 ALA A O 1
ATOM 1578 N N . ARG A 1 197 ? -26.139 0.565 30.931 1.00 36.94 197 ARG A N 1
ATOM 1579 C CA . ARG A 1 197 ? -26.790 -0.230 29.880 1.00 36.94 197 ARG A CA 1
ATOM 1580 C C . ARG A 1 197 ? -27.856 0.719 29.303 1.00 36.94 197 ARG A C 1
ATOM 1582 O O . ARG A 1 197 ? -28.658 1.226 30.069 1.00 36.94 197 ARG A O 1
ATOM 1589 N N . ARG A 1 198 ? -27.904 0.839 27.970 1.00 39.66 198 ARG A N 1
ATOM 1590 C CA . ARG A 1 198 ? -29.067 1.199 27.116 1.00 39.66 198 ARG A CA 1
ATOM 1591 C C . ARG A 1 198 ? -29.711 2.606 27.185 1.00 39.66 198 ARG A C 1
ATOM 1593 O O . ARG A 1 198 ? -30.248 3.001 28.204 1.00 39.66 198 ARG A O 1
ATOM 1600 N N . LYS A 1 199 ? -29.771 3.210 25.976 1.00 40.59 199 LYS A N 1
ATOM 1601 C CA . LYS A 1 199 ? -30.923 3.776 25.206 1.00 40.59 199 LYS A CA 1
ATOM 1602 C C . LYS A 1 199 ? -32.001 4.531 26.021 1.00 40.59 199 LYS A C 1
ATOM 1604 O O . LYS A 1 199 ? -32.553 3.964 26.946 1.00 40.59 199 LYS A O 1
ATOM 1609 N N . LYS A 1 200 ? -32.487 5.721 25.648 1.00 36.81 200 LYS A N 1
ATOM 1610 C CA . LYS A 1 200 ? -32.879 6.215 24.315 1.00 36.81 200 LYS A CA 1
ATOM 1611 C C . LYS A 1 200 ? -33.210 7.720 24.421 1.00 36.81 200 LYS A C 1
ATOM 1613 O O . LYS A 1 200 ? -33.691 8.163 25.455 1.00 36.81 200 LYS A O 1
ATOM 1618 N N . SER A 1 201 ? -32.944 8.425 23.324 1.00 39.12 201 SER A N 1
ATOM 1619 C CA . SER A 1 201 ? -33.465 9.725 22.863 1.00 39.12 201 SER A CA 1
ATOM 1620 C C . SER A 1 201 ? -34.806 10.193 23.452 1.00 39.12 201 SER A C 1
ATOM 1622 O O . SER A 1 201 ? -35.744 9.405 23.447 1.00 39.12 201 SER A O 1
ATOM 1624 N N . GLU A 1 202 ? -34.922 11.478 23.818 1.00 34.88 202 GLU A N 1
ATOM 1625 C CA . GLU A 1 202 ? -35.750 12.457 23.076 1.00 34.88 202 GLU A CA 1
ATOM 1626 C C . GLU A 1 202 ? -35.631 13.889 23.629 1.00 34.88 202 GLU A C 1
ATOM 1628 O O . GLU A 1 202 ? -35.338 14.119 24.800 1.00 34.88 202 GLU A O 1
ATOM 1633 N N . GLN A 1 203 ? -35.788 14.835 22.702 1.00 42.59 203 GLN A N 1
ATOM 1634 C CA . GLN A 1 203 ? -35.698 16.291 22.826 1.00 42.59 203 GLN A CA 1
ATOM 1635 C C . GLN A 1 203 ? -36.622 16.865 23.913 1.00 42.59 203 GLN A C 1
ATOM 1637 O O . GLN A 1 203 ? -37.627 16.249 24.240 1.00 42.59 203 GLN A O 1
ATOM 1642 N N . VAL A 1 204 ? -36.327 18.084 24.394 1.00 32.31 204 VAL A N 1
ATOM 1643 C CA . VAL A 1 204 ? -37.281 19.217 24.477 1.00 32.31 204 VAL A CA 1
ATOM 1644 C C . VAL A 1 204 ? -36.564 20.464 25.041 1.00 32.31 204 VAL A C 1
ATOM 1646 O O . VAL A 1 204 ? -36.063 20.481 26.161 1.00 32.31 204 VAL A O 1
ATOM 1649 N N . THR A 1 205 ? -36.476 21.460 24.153 1.00 34.31 205 THR A N 1
ATOM 1650 C CA . THR A 1 205 ? -36.397 22.931 24.291 1.00 34.31 205 THR A CA 1
ATOM 1651 C C . THR A 1 205 ? -35.592 23.624 25.400 1.00 34.31 205 THR A C 1
ATOM 1653 O O . THR A 1 205 ? -35.828 23.480 26.596 1.00 34.31 205 THR A O 1
ATOM 1656 N N . LYS A 1 206 ? -34.742 24.539 24.906 1.00 42.53 206 LYS A N 1
ATOM 1657 C CA . LYS A 1 206 ? -34.208 25.752 25.541 1.00 42.53 206 LYS A CA 1
ATOM 1658 C C . LYS A 1 206 ? -35.216 26.445 26.466 1.00 42.53 206 LYS A C 1
ATOM 1660 O O . LYS A 1 206 ? -36.232 26.921 25.980 1.00 42.53 206 LYS A O 1
ATOM 1665 N N . GLU A 1 207 ? -34.809 26.674 27.710 1.00 34.84 207 GLU A N 1
ATOM 1666 C CA . GLU A 1 207 ? -35.039 27.945 28.400 1.00 34.84 207 GLU A CA 1
ATOM 1667 C C . GLU A 1 207 ? -33.760 28.327 29.152 1.00 34.84 207 GLU A C 1
ATOM 1669 O O . GLU A 1 207 ? -33.126 27.513 29.825 1.00 34.84 207 GLU A O 1
ATOM 1674 N N . THR A 1 208 ? -33.359 29.576 28.952 1.00 46.72 208 THR A N 1
ATOM 1675 C CA . THR A 1 208 ? -32.277 30.305 29.614 1.00 46.72 208 THR A CA 1
ATOM 1676 C C . THR A 1 208 ? -32.310 30.117 31.130 1.00 46.72 208 THR A C 1
ATOM 1678 O O . THR A 1 208 ? -33.248 30.562 31.787 1.00 46.72 208 THR A O 1
ATOM 1681 N N . ALA A 1 209 ? -31.271 29.501 31.695 1.00 37.03 209 ALA A N 1
ATOM 1682 C CA . ALA A 1 209 ? -31.048 29.470 33.135 1.00 37.03 209 ALA A CA 1
ATOM 1683 C C . ALA A 1 209 ? -29.709 30.141 33.447 1.00 37.03 209 ALA A C 1
ATOM 1685 O O . ALA A 1 209 ? -28.648 29.667 33.042 1.00 37.03 209 ALA A O 1
ATOM 1686 N N . GLU A 1 210 ? -29.799 31.270 34.143 1.00 45.91 210 GLU A N 1
ATOM 1687 C CA . GLU A 1 210 ? -28.680 32.009 34.714 1.00 45.91 210 GLU A CA 1
ATOM 1688 C C . GLU A 1 210 ? -27.756 31.094 35.544 1.00 45.91 210 GLU A C 1
ATOM 1690 O O . GLU A 1 210 ? -28.224 30.163 36.216 1.00 45.91 210 GLU A O 1
ATOM 1695 N N . PRO A 1 211 ? -26.437 31.350 35.545 1.00 40.53 211 PRO A N 1
ATOM 1696 C CA . PRO A 1 211 ? -25.489 30.569 36.321 1.00 40.53 211 PRO A CA 1
ATOM 1697 C C . PRO A 1 211 ? -25.688 30.849 37.818 1.00 40.53 211 PRO A C 1
ATOM 1699 O O . PRO A 1 211 ? -25.308 31.901 38.318 1.00 40.53 211 PRO A O 1
ATOM 1702 N N . GLY A 1 212 ? -26.267 29.897 38.557 1.00 55.44 212 GLY A N 1
ATOM 1703 C CA . GLY A 1 212 ? -26.171 29.900 40.024 1.00 55.44 212 GLY A CA 1
ATOM 1704 C C . GLY A 1 212 ? -27.340 29.312 40.809 1.00 55.44 212 GLY A C 1
ATOM 1705 O O . GLY A 1 212 ? -27.200 29.070 42.009 1.00 55.44 212 GLY A O 1
ATOM 1706 N N . THR A 1 213 ? -28.492 29.029 40.197 1.00 58.72 213 THR A N 1
ATOM 1707 C CA . THR A 1 213 ? -29.631 28.512 40.971 1.00 58.72 213 THR A CA 1
ATOM 1708 C C . THR A 1 213 ? -29.522 26.997 41.172 1.00 58.72 213 THR A C 1
ATOM 1710 O O . THR A 1 213 ? -29.786 26.208 40.269 1.00 58.72 213 THR A O 1
ATOM 1713 N N . ARG A 1 214 ? -29.162 26.556 42.386 1.00 74.69 214 ARG A N 1
ATOM 1714 C CA . ARG A 1 214 ? -29.281 25.143 42.791 1.00 74.69 214 ARG A CA 1
ATOM 1715 C C . ARG A 1 214 ? -30.764 24.751 42.780 1.00 74.69 214 ARG A C 1
ATOM 1717 O O . ARG A 1 214 ? -31.524 25.213 43.636 1.00 74.69 214 ARG A O 1
ATOM 1724 N N . VAL A 1 215 ? -31.177 23.943 41.801 1.00 82.38 215 VAL A N 1
ATOM 1725 C CA . VAL A 1 215 ? -32.559 23.458 41.656 1.00 82.38 215 VAL A CA 1
ATOM 1726 C C . VAL A 1 215 ? -32.624 21.943 41.847 1.00 82.38 215 VAL A C 1
ATOM 1728 O O . VAL A 1 215 ? -31.911 21.173 41.205 1.00 82.38 215 VAL A O 1
ATOM 1731 N N . CYS A 1 216 ? -33.525 21.498 42.716 1.00 88.88 216 CYS A N 1
ATOM 1732 C CA . CYS A 1 216 ? -33.758 20.097 43.017 1.00 88.88 216 CYS A CA 1
ATOM 1733 C C . CYS A 1 216 ? -34.774 19.494 42.041 1.00 88.88 216 CYS A C 1
ATOM 1735 O O . CYS A 1 216 ? -35.965 19.821 42.072 1.00 88.88 216 CYS A O 1
ATOM 1737 N N . ILE A 1 217 ? -34.305 18.564 41.205 1.00 87.56 217 ILE A N 1
ATOM 1738 C CA . ILE A 1 217 ? -35.116 17.871 40.192 1.00 87.56 217 ILE A CA 1
ATOM 1739 C C . ILE A 1 217 ? -36.236 17.041 40.845 1.00 87.56 217 ILE A C 1
ATOM 1741 O O . ILE A 1 217 ? -37.363 17.040 40.354 1.00 87.56 217 ILE A O 1
ATOM 1745 N N . TYR A 1 218 ? -35.963 16.398 41.989 1.00 87.25 218 TYR A N 1
ATOM 1746 C CA . TYR A 1 218 ? -36.962 15.623 42.736 1.00 87.25 218 TYR A CA 1
ATOM 1747 C C . TYR A 1 218 ? -38.129 16.496 43.204 1.00 87.25 218 TYR A C 1
ATOM 1749 O O . TYR A 1 218 ? -39.288 16.224 42.898 1.00 87.25 218 TYR A O 1
ATOM 1757 N N . CYS A 1 219 ? -37.812 17.600 43.885 1.00 87.25 219 CYS A N 1
ATOM 1758 C CA . CYS A 1 219 ? -38.814 18.552 44.346 1.00 87.25 219 CYS A CA 1
ATOM 1759 C C . CYS A 1 219 ? -39.587 19.168 43.177 1.00 87.25 219 CYS A C 1
ATOM 1761 O O . CYS A 1 219 ? -40.795 19.336 43.292 1.00 87.25 219 CYS A O 1
ATOM 1763 N N . LYS A 1 220 ? -38.927 19.446 42.043 1.00 87.75 220 LYS A N 1
ATOM 1764 C CA . LYS A 1 220 ? -39.601 19.951 40.837 1.00 87.75 220 LYS A CA 1
ATOM 1765 C C . LYS A 1 220 ? -40.636 18.948 40.311 1.00 87.75 220 LYS A C 1
ATOM 1767 O O . LYS A 1 220 ? -41.745 19.352 39.986 1.00 87.75 220 LYS A O 1
ATOM 1772 N N . LYS A 1 221 ? -40.303 17.653 40.280 1.00 88.75 221 LYS A N 1
ATOM 1773 C CA . LYS A 1 221 ? -41.197 16.584 39.802 1.00 88.75 221 LYS A CA 1
ATOM 1774 C C . LYS A 1 221 ? -42.398 16.336 40.724 1.00 88.75 221 LYS A C 1
ATOM 1776 O O . LYS A 1 221 ? -43.479 16.041 40.236 1.00 88.75 221 LYS A O 1
ATOM 1781 N N . HIS A 1 222 ? -42.217 16.473 42.036 1.00 84.44 222 HIS A N 1
ATOM 1782 C CA . HIS A 1 222 ? -43.258 16.221 43.043 1.00 84.44 222 HIS A CA 1
ATOM 1783 C C . HIS A 1 222 ? -43.995 17.494 43.510 1.00 84.44 222 HIS A C 1
ATOM 1785 O O . HIS A 1 222 ? -44.650 17.486 44.550 1.00 84.44 222 HIS A O 1
ATOM 1791 N N . GLY A 1 223 ? -43.887 18.605 42.767 1.00 84.12 223 GLY A N 1
ATOM 1792 C CA . GLY A 1 223 ? -44.615 19.848 43.067 1.00 84.12 223 GLY A CA 1
ATOM 1793 C C . GLY A 1 223 ? -44.190 20.529 44.376 1.00 84.12 223 GLY A C 1
ATOM 1794 O O . GLY A 1 223 ? -44.986 21.188 45.038 1.00 84.12 223 GLY A O 1
ATOM 1795 N N . HIS A 1 224 ? -42.941 20.347 44.802 1.00 84.94 224 HIS A N 1
ATOM 1796 C CA . HIS A 1 224 ? -42.385 20.930 46.023 1.00 84.94 224 HIS A CA 1
ATOM 1797 C C . HIS A 1 224 ? -41.453 22.110 45.725 1.00 84.94 224 HIS A C 1
ATOM 1799 O O . HIS A 1 224 ? -40.966 22.273 44.606 1.00 84.94 224 HIS A O 1
ATOM 1805 N N . ARG A 1 225 ? -41.142 22.918 46.753 1.00 84.19 225 ARG A N 1
ATOM 1806 C CA . ARG A 1 225 ? -40.156 24.008 46.642 1.00 84.19 225 ARG A CA 1
ATOM 1807 C C . ARG A 1 225 ? -38.812 23.439 46.176 1.00 84.19 225 ARG A C 1
ATOM 1809 O O . ARG A 1 225 ? -38.151 22.720 46.918 1.00 84.19 225 ARG A O 1
ATOM 1816 N N . SER A 1 226 ? -38.441 23.743 44.936 1.00 82.44 226 SER A N 1
ATOM 1817 C CA . SER A 1 226 ? -37.287 23.161 44.244 1.00 82.44 226 SER A CA 1
ATOM 1818 C C . SER A 1 226 ? -36.059 24.069 44.222 1.00 82.44 226 SER A C 1
ATOM 1820 O O . SER A 1 226 ? -34.974 23.587 43.920 1.00 82.44 226 SER A O 1
ATOM 1822 N N . LYS A 1 227 ? -36.194 25.355 44.562 1.00 87.00 227 LYS A N 1
ATOM 1823 C CA . LYS A 1 227 ? -35.081 26.317 44.602 1.00 87.00 227 LYS A CA 1
ATOM 1824 C C . LYS A 1 227 ? -34.294 26.207 45.918 1.00 87.00 227 LYS A C 1
ATOM 1826 O O . LYS A 1 227 ? -34.885 25.983 46.973 1.00 87.00 227 LYS A O 1
ATOM 1831 N N . GLY A 1 228 ? -32.974 26.390 45.855 1.00 83.81 228 GLY A N 1
ATOM 1832 C CA . GLY A 1 228 ? -32.085 26.514 47.021 1.00 83.81 228 GLY A CA 1
ATOM 1833 C C . GLY A 1 228 ? -31.375 25.228 47.461 1.00 83.81 228 GLY A C 1
ATOM 1834 O O . GLY A 1 228 ? -30.599 25.265 48.409 1.00 83.81 228 GLY A O 1
ATOM 1835 N N . HIS A 1 229 ? -31.601 24.098 46.787 1.00 84.31 229 HIS A N 1
ATOM 1836 C CA . HIS A 1 229 ? -30.893 22.839 47.047 1.00 84.31 229 HIS A CA 1
ATOM 1837 C C . HIS A 1 229 ? -30.852 21.968 45.788 1.00 84.31 229 HIS A C 1
ATOM 1839 O O . HIS A 1 229 ? -31.661 22.146 44.880 1.00 84.31 229 HIS A O 1
ATOM 1845 N N . VAL A 1 230 ? -29.923 21.014 45.737 1.00 88.31 230 VAL A N 1
ATOM 1846 C CA . VAL A 1 230 ? -29.872 19.974 44.697 1.00 88.31 230 VAL A CA 1
ATOM 1847 C C . VAL A 1 230 ? -30.496 18.676 45.211 1.00 88.31 230 VAL A C 1
ATOM 1849 O O . VAL A 1 230 ? -30.737 18.517 46.406 1.00 88.31 230 VAL A O 1
ATOM 1852 N N . TRP A 1 231 ? -30.778 17.729 44.315 1.00 80.06 231 TRP A N 1
ATOM 1853 C CA . TRP A 1 231 ? -31.449 16.471 44.668 1.00 80.06 231 TRP A CA 1
ATOM 1854 C C . TRP A 1 231 ? -30.698 15.646 45.732 1.00 80.06 231 TRP A C 1
ATOM 1856 O O . TRP A 1 231 ? -31.343 14.985 46.542 1.00 80.06 231 TRP A O 1
ATOM 1866 N N . GLN A 1 232 ? -29.364 15.745 45.781 1.00 80.00 232 GLN A N 1
ATOM 1867 C CA . GLN A 1 232 ? -28.498 15.080 46.769 1.00 80.00 232 GLN A CA 1
ATOM 1868 C C . GLN A 1 232 ? -28.776 15.555 48.210 1.00 80.00 232 GLN A C 1
ATOM 1870 O O . GLN A 1 232 ? -28.739 14.762 49.155 1.00 80.00 232 GLN A O 1
ATOM 1875 N N . ASP A 1 233 ? -29.155 16.825 48.362 1.00 81.81 233 ASP A N 1
ATOM 1876 C CA . ASP A 1 233 ? -29.455 17.466 49.648 1.00 81.81 233 ASP A CA 1
ATOM 1877 C C . ASP A 1 233 ? -30.962 17.483 49.962 1.00 81.81 233 ASP A C 1
ATOM 1879 O O . ASP A 1 233 ? -31.416 18.113 50.920 1.00 81.81 233 ASP A O 1
ATOM 1883 N N . CYS A 1 234 ? -31.779 16.795 49.159 1.00 85.88 234 CYS A N 1
ATOM 1884 C CA . CYS A 1 234 ? -33.226 16.820 49.307 1.00 85.88 234 CYS A CA 1
ATOM 1885 C C . CYS A 1 234 ? -33.690 15.992 50.516 1.00 85.88 234 CYS A C 1
ATOM 1887 O O . CYS A 1 234 ? -33.735 14.762 50.476 1.00 85.88 234 CYS A O 1
ATOM 1889 N N . ARG A 1 235 ? -34.112 16.675 51.590 1.00 86.19 235 ARG A N 1
ATOM 1890 C CA . ARG A 1 235 ? -34.689 16.025 52.785 1.00 86.19 235 ARG A CA 1
ATOM 1891 C C . ARG A 1 235 ? -35.935 15.195 52.465 1.00 86.19 235 ARG A C 1
ATOM 1893 O O . ARG A 1 235 ? -36.084 14.113 53.019 1.00 86.19 235 ARG A O 1
ATOM 1900 N N . LYS A 1 236 ? -36.788 15.663 51.544 1.00 84.31 236 LYS A N 1
ATOM 1901 C CA . LYS A 1 236 ? -38.007 14.942 51.138 1.00 84.31 236 LYS A CA 1
ATOM 1902 C C . LYS A 1 236 ? -37.696 13.628 50.423 1.00 84.31 236 LYS A C 1
ATOM 1904 O O . LYS A 1 236 ? -38.297 12.615 50.743 1.00 84.31 236 LYS A O 1
ATOM 1909 N N . LEU A 1 237 ? -36.705 13.627 49.528 1.00 86.81 237 LEU A N 1
ATOM 1910 C CA . LEU A 1 237 ? -36.244 12.401 48.874 1.00 86.81 237 LEU A CA 1
ATOM 1911 C C . LEU A 1 237 ? -35.725 11.388 49.902 1.00 86.81 237 LEU A C 1
ATOM 1913 O O . LEU A 1 237 ? -36.032 10.205 49.805 1.00 86.81 237 LEU A O 1
ATOM 1917 N N . LYS A 1 238 ? -34.965 11.852 50.903 1.00 87.31 238 LYS A N 1
ATOM 1918 C CA . LYS A 1 238 ? -34.465 10.984 51.979 1.00 87.31 238 LYS A CA 1
ATOM 1919 C C . LYS A 1 238 ? -35.604 10.409 52.831 1.00 87.31 238 LYS A C 1
ATOM 1921 O O . LYS A 1 238 ? -35.553 9.228 53.152 1.00 87.31 238 LYS A O 1
ATOM 1926 N N . GLN A 1 239 ? -36.637 11.196 53.139 1.00 84.94 239 GLN A N 1
ATOM 1927 C CA . GLN A 1 239 ? -37.828 10.716 53.854 1.00 84.94 239 GLN A CA 1
ATOM 1928 C C . GLN A 1 239 ? -38.616 9.678 53.042 1.00 84.94 239 GLN A C 1
ATOM 1930 O O . GLN A 1 239 ? -38.942 8.624 53.578 1.00 84.94 239 GLN A O 1
ATOM 1935 N N . ASP A 1 240 ? -38.838 9.912 51.746 1.00 84.25 240 ASP A N 1
ATOM 1936 C CA . ASP A 1 240 ? -39.561 8.967 50.878 1.00 84.25 240 ASP A CA 1
ATOM 1937 C C . ASP A 1 240 ? -38.781 7.669 50.611 1.00 84.25 240 ASP A C 1
ATOM 1939 O O . ASP A 1 240 ? -39.368 6.632 50.309 1.00 84.25 240 ASP A O 1
ATOM 1943 N N . GLN A 1 241 ? -37.450 7.700 50.707 1.00 84.12 241 GLN A N 1
ATOM 1944 C CA . GLN A 1 241 ? -36.620 6.492 50.662 1.00 84.12 241 GLN A CA 1
ATOM 1945 C C . GLN A 1 241 ? -36.624 5.725 51.988 1.00 84.12 241 GLN A C 1
ATOM 1947 O O . GLN A 1 241 ? -36.459 4.509 51.975 1.00 84.12 241 GLN A O 1
ATOM 1952 N N . GLN A 1 242 ? -36.799 6.417 53.117 1.00 81.50 242 GLN A N 1
ATOM 1953 C CA . GLN A 1 242 ? -36.900 5.796 54.439 1.00 81.50 242 GLN A CA 1
ATOM 1954 C C . GLN A 1 242 ? -38.281 5.188 54.690 1.00 81.50 242 GLN A C 1
ATOM 1956 O O . GLN A 1 242 ? -38.348 4.140 55.309 1.00 81.50 242 GLN A O 1
ATOM 1961 N N . SER A 1 243 ? -39.360 5.787 54.179 1.00 72.62 243 SER A N 1
ATOM 1962 C CA . SER A 1 243 ? -40.719 5.229 54.284 1.00 72.62 243 SER A CA 1
ATOM 1963 C C . SER A 1 243 ? -40.976 4.039 53.352 1.00 72.62 243 SER A C 1
ATOM 1965 O O . SER A 1 243 ? -41.966 3.332 53.513 1.00 72.62 243 SER A O 1
ATOM 1967 N N . LYS A 1 244 ? -40.098 3.825 52.363 1.00 68.44 244 LYS A N 1
ATOM 1968 C CA . LYS A 1 244 ? -40.126 2.681 51.437 1.00 68.44 244 LYS A CA 1
ATOM 1969 C C . LYS A 1 244 ? -39.200 1.530 51.849 1.00 68.44 244 LYS A C 1
ATOM 1971 O O . LYS A 1 244 ? -39.107 0.556 51.103 1.00 68.44 244 LYS A O 1
ATOM 1976 N N . LYS A 1 245 ? -38.493 1.664 52.972 1.00 51.84 245 LYS A N 1
ATOM 1977 C CA . LYS A 1 245 ? -37.738 0.586 53.621 1.00 51.84 245 LYS A CA 1
ATOM 1978 C C . LYS A 1 245 ? -38.540 0.040 54.788 1.00 51.84 245 LYS A C 1
ATOM 1980 O O . LYS A 1 245 ? -38.424 -1.181 55.006 1.00 51.84 245 LYS A O 1
#